Protein AF-A0A060S773-F1 (afdb_monomer_lite)

Secondary structure (DSSP, 8-state):
--EEEE-TTS-EEEEEEETTEEEEEEE--SSHHHHHHHHHHHHHT--S-EEEEEEEEEEE-SS--TT-EEEEEEEEEEEE-TTS-TTT---SS-SEEE---EEPPHHHHHHHHHHHHHH--TT----EEEEEEEEEES-SSTTTT---SS----TTHHHHHHHH-TTEEEEESSHHHHHHHHHH--HHHHHT-TTPPP-SSPPPPPP-SS-PPPP---S---TTB-TTTTPBPSSPP-EEEEEEEEEEEETTT--B--HHHHHHHHHHHHHHHHHHHHHS---GGGSPP-TTSTT--------S----

InterPro domains:
  IPR000845 Nucleoside phosphorylase domain [PF01048] (8-183)
  IPR035994 Nucleoside phosphorylase superfamily [G3DSA:3.40.50.1580] (1-280)
  IPR035994 Nucleoside phosphorylase superfamily [SSF53167] (5-186)

Structure (mmCIF, N/CA/C/O backbone):
data_AF-A0A060S773-F1
#
_entry.id   AF-A0A060S773-F1
#
loop_
_atom_site.group_PDB
_atom_site.id
_atom_site.type_symbol
_atom_site.label_atom_id
_atom_site.label_alt_id
_atom_site.label_comp_id
_atom_site.label_asym_id
_atom_site.label_entity_id
_atom_site.label_seq_id
_atom_site.pdbx_PDB_ins_code
_atom_site.Cartn_x
_atom_site.Cartn_y
_atom_site.Cartn_z
_atom_site.occupancy
_atom_site.B_iso_or_equiv
_atom_site.auth_seq_id
_atom_site.auth_comp_id
_atom_site.auth_asym_id
_atom_site.auth_atom_id
_atom_site.pdbx_PDB_model_num
ATOM 1 N N . MET A 1 1 ? -16.700 17.269 15.345 1.00 64.44 1 MET A N 1
ATOM 2 C CA . MET A 1 1 ? -15.754 17.344 14.206 1.00 64.44 1 MET A CA 1
ATOM 3 C C . MET A 1 1 ? -14.694 16.267 14.405 1.00 64.44 1 MET A C 1
ATOM 5 O O . MET A 1 1 ? -14.378 16.024 15.566 1.00 64.44 1 MET A O 1
ATOM 9 N N . PRO A 1 2 ? -14.189 15.598 13.351 1.00 85.81 2 PRO A N 1
ATOM 10 C CA . PRO A 1 2 ? -13.054 14.685 13.497 1.00 85.81 2 PRO A CA 1
ATOM 11 C C . PRO A 1 2 ? -11.801 15.452 13.949 1.00 85.81 2 PRO A C 1
ATOM 13 O O . PRO A 1 2 ? -11.619 16.615 13.585 1.00 85.81 2 PRO A O 1
ATOM 16 N N . PHE A 1 3 ? -10.944 14.807 14.738 1.00 89.69 3 PHE A N 1
ATOM 17 C CA . PHE A 1 3 ? -9.613 15.316 15.062 1.00 89.69 3 PHE A CA 1
ATOM 18 C C . PHE A 1 3 ? -8.728 15.221 13.815 1.00 89.69 3 PHE A C 1
ATOM 20 O O . PHE A 1 3 ? -8.775 14.221 13.104 1.00 89.69 3 PHE A O 1
ATOM 27 N N . THR A 1 4 ? -7.945 16.257 13.520 1.00 92.44 4 THR A N 1
ATOM 28 C CA . THR A 1 4 ? -7.026 16.269 12.372 1.00 92.44 4 THR A CA 1
ATOM 29 C C . THR A 1 4 ? -5.663 16.772 12.814 1.00 92.44 4 THR A C 1
ATOM 31 O O . THR A 1 4 ? -5.577 17.805 13.474 1.00 92.44 4 THR A O 1
ATOM 34 N N . LEU A 1 5 ? -4.613 16.053 12.426 1.00 90.62 5 LEU A N 1
ATOM 35 C CA . LEU A 1 5 ? -3.222 16.404 12.680 1.00 90.62 5 LEU A CA 1
ATOM 36 C C . LEU A 1 5 ? -2.416 16.251 11.390 1.00 90.62 5 LEU A C 1
ATOM 38 O O . LEU A 1 5 ? -2.387 15.170 10.806 1.00 90.62 5 LEU A O 1
ATOM 42 N N . THR A 1 6 ? -1.730 17.314 10.979 1.00 91.56 6 THR A N 1
ATOM 43 C CA . THR A 1 6 ? -0.765 17.276 9.875 1.00 91.56 6 THR A CA 1
ATOM 44 C C . THR A 1 6 ? 0.640 17.442 10.442 1.00 91.56 6 THR A C 1
ATOM 46 O O . THR A 1 6 ? 0.896 18.390 11.182 1.00 91.56 6 THR A O 1
ATOM 49 N N . SER A 1 7 ? 1.541 16.514 10.122 1.00 87.31 7 SER A N 1
ATOM 50 C CA . SER A 1 7 ? 2.941 16.570 10.541 1.00 87.31 7 SER A CA 1
ATOM 51 C C . SER A 1 7 ? 3.785 17.392 9.567 1.00 87.31 7 SER A C 1
ATOM 53 O O . SER A 1 7 ? 3.470 17.500 8.380 1.00 87.31 7 SER A O 1
ATOM 55 N N . GLU A 1 8 ? 4.919 17.912 10.040 1.00 81.94 8 GLU A N 1
ATOM 56 C CA . GLU A 1 8 ? 5.892 18.626 9.196 1.00 81.94 8 GLU A CA 1
ATOM 57 C C . GLU A 1 8 ? 6.479 17.752 8.076 1.00 81.94 8 GLU A C 1
ATOM 59 O O . GLU A 1 8 ? 6.961 18.264 7.068 1.00 81.94 8 GLU A O 1
ATOM 64 N N . ARG A 1 9 ? 6.406 16.422 8.220 1.00 83.00 9 ARG A N 1
ATOM 65 C CA . ARG A 1 9 ? 6.844 15.454 7.203 1.00 83.00 9 ARG A CA 1
ATOM 66 C C . ARG A 1 9 ? 5.767 15.146 6.157 1.00 83.00 9 ARG A C 1
ATOM 68 O O . ARG A 1 9 ? 5.984 14.294 5.304 1.00 83.00 9 ARG A O 1
ATOM 75 N N . GLY A 1 10 ? 4.621 15.828 6.209 1.00 86.12 10 GLY A N 1
ATOM 76 C CA . GLY A 1 10 ? 3.552 15.713 5.215 1.00 86.12 10 GLY A CA 1
ATOM 77 C C . GLY A 1 10 ? 2.540 14.595 5.478 1.00 86.12 10 GLY A C 1
ATOM 78 O O . GLY A 1 10 ? 1.664 14.372 4.642 1.00 86.12 10 GLY A O 1
ATOM 79 N N . PHE A 1 11 ? 2.603 13.922 6.632 1.00 94.06 11 PHE A N 1
ATOM 80 C CA . PHE A 1 11 ? 1.562 12.973 7.032 1.00 94.06 11 PHE A CA 1
ATOM 81 C C . PHE A 1 11 ? 0.337 13.746 7.502 1.00 94.06 11 PHE A C 1
ATOM 83 O O . PHE A 1 11 ? 0.465 14.699 8.265 1.00 94.06 11 PHE A O 1
ATOM 90 N N . THR A 1 12 ? -0.854 13.339 7.075 1.00 95.06 12 THR A N 1
ATOM 91 C CA . THR A 1 12 ? -2.110 13.896 7.598 1.00 95.06 12 THR A CA 1
ATOM 92 C C . THR A 1 12 ? -2.952 12.775 8.170 1.00 95.06 12 THR A C 1
ATOM 94 O O . THR A 1 12 ? -3.350 11.870 7.439 1.00 95.06 12 THR A O 1
ATOM 97 N N . THR A 1 13 ? -3.223 12.859 9.466 1.00 95.44 13 THR A N 1
ATOM 98 C CA . THR A 1 13 ? -4.034 11.918 10.232 1.00 95.44 13 THR A CA 1
ATOM 99 C C . THR A 1 13 ? -5.379 12.556 10.536 1.00 95.44 13 THR A C 1
ATOM 101 O O . THR A 1 13 ? -5.442 13.597 11.187 1.00 95.44 13 THR A O 1
ATOM 104 N N . ILE A 1 14 ? -6.457 11.923 10.086 1.00 95.75 14 ILE A N 1
ATOM 105 C CA . ILE A 1 14 ? -7.836 12.288 10.410 1.00 95.75 14 ILE A CA 1
ATOM 106 C C . ILE A 1 14 ? -8.410 11.171 11.270 1.00 95.75 14 ILE A C 1
ATOM 108 O O . ILE A 1 14 ? -8.526 10.033 10.822 1.00 95.75 14 ILE A O 1
ATOM 112 N N . THR A 1 15 ? -8.795 11.502 12.493 1.00 95.06 15 THR A N 1
ATOM 113 C CA . THR A 1 15 ? -9.331 10.569 13.478 1.00 95.06 15 THR A CA 1
ATOM 114 C C . THR A 1 15 ? -10.778 10.918 13.782 1.00 95.06 15 THR A C 1
ATOM 116 O O . THR A 1 15 ? -11.118 12.062 14.087 1.00 95.06 15 THR A O 1
ATOM 119 N N . GLY A 1 16 ? -11.658 9.928 13.711 1.00 94.44 16 GLY A N 1
ATOM 120 C CA . GLY A 1 16 ? -13.069 10.124 13.989 1.00 94.44 16 GLY A CA 1
ATOM 121 C C . GLY A 1 16 ? -13.786 8.811 14.234 1.00 94.44 16 GLY A C 1
ATOM 122 O O . GLY A 1 16 ? -13.203 7.835 14.708 1.00 94.44 16 GLY A O 1
ATOM 123 N N . ARG A 1 17 ? -15.080 8.801 13.917 1.00 94.25 17 ARG A N 1
ATOM 124 C CA . ARG A 1 17 ? -15.919 7.613 14.033 1.00 94.25 17 ARG A CA 1
ATOM 125 C C . ARG A 1 17 ? -16.689 7.375 12.754 1.00 94.25 17 ARG A C 1
ATOM 127 O O . ARG A 1 17 ? -17.261 8.305 12.187 1.00 94.25 17 ARG A O 1
ATOM 134 N N . TYR A 1 18 ? -16.764 6.115 12.358 1.00 95.00 18 TYR A N 1
ATOM 135 C CA . TYR A 1 18 ? -17.664 5.655 11.313 1.00 95.00 18 TYR A CA 1
ATOM 136 C C . TYR A 1 18 ? -18.658 4.678 11.936 1.00 95.00 18 TYR A C 1
ATOM 138 O O . TYR A 1 18 ? -18.261 3.695 12.550 1.00 95.00 18 TYR A O 1
ATOM 146 N N . LYS A 1 19 ? -19.960 4.987 11.861 1.00 95.00 19 LYS A N 1
ATOM 147 C CA . LYS A 1 19 ? -21.028 4.210 12.531 1.00 95.00 19 LYS A CA 1
ATOM 148 C C . LYS A 1 19 ? -20.758 3.949 14.027 1.00 95.00 19 LYS A C 1
ATOM 150 O O . LYS A 1 19 ? -21.035 2.873 14.540 1.00 95.00 19 LYS A O 1
ATOM 155 N N . GLY A 1 20 ? -20.202 4.946 14.718 1.00 92.00 20 GLY A N 1
ATOM 156 C CA . GLY A 1 20 ? -19.858 4.871 16.144 1.00 92.00 20 GLY A CA 1
ATOM 157 C C . GLY A 1 20 ? -18.509 4.212 16.453 1.00 92.00 20 GLY A C 1
ATOM 158 O O . GLY A 1 20 ? -17.982 4.434 17.541 1.00 92.00 20 GLY A O 1
ATOM 159 N N . VAL A 1 21 ? -17.906 3.496 15.501 1.00 93.31 21 VAL A N 1
ATOM 160 C CA . VAL A 1 21 ? -16.624 2.803 15.684 1.00 93.31 21 VAL A CA 1
ATOM 161 C C . VAL A 1 21 ? -15.449 3.766 15.449 1.00 93.31 21 VAL A C 1
ATOM 163 O O . VAL A 1 21 ? -15.450 4.459 14.424 1.00 93.31 21 VAL A O 1
ATOM 166 N N . PRO A 1 22 ? -14.461 3.832 16.364 1.00 93.81 22 PRO A N 1
ATOM 167 C CA . PRO A 1 22 ? -13.195 4.549 16.184 1.00 93.81 22 PRO A CA 1
ATOM 168 C C . PRO A 1 22 ? -12.457 4.155 14.900 1.00 93.81 22 PRO A C 1
ATOM 170 O O . PRO A 1 22 ? -12.167 2.982 14.684 1.00 93.81 22 PRO A O 1
ATOM 173 N N . VAL A 1 23 ? -12.128 5.130 14.049 1.00 95.62 23 VAL A N 1
ATOM 174 C CA . VAL A 1 23 ? -11.307 4.913 12.843 1.00 95.62 23 VAL A CA 1
ATOM 175 C C . VAL A 1 23 ? -10.375 6.106 12.630 1.00 95.62 23 VAL A C 1
ATOM 177 O O . VAL A 1 23 ? -10.755 7.249 12.899 1.00 95.62 23 VAL A O 1
ATOM 180 N N . SER A 1 24 ? -9.171 5.845 12.120 1.00 97.06 24 SER A N 1
ATOM 181 C CA . SER A 1 24 ? -8.247 6.872 11.630 1.00 97.06 24 SER A CA 1
ATOM 182 C C . SER A 1 24 ? -7.893 6.633 10.166 1.00 97.06 24 SER A C 1
ATOM 184 O O . SER A 1 24 ? -7.720 5.496 9.733 1.00 97.06 24 SER A O 1
ATOM 186 N N . ILE A 1 25 ? -7.772 7.720 9.410 1.00 97.81 25 ILE A N 1
ATOM 187 C CA . ILE A 1 25 ? -7.297 7.747 8.027 1.00 97.81 25 ILE A CA 1
ATOM 188 C C . ILE A 1 25 ? -5.979 8.508 8.028 1.00 97.81 25 ILE A C 1
ATOM 190 O O . ILE A 1 25 ? -5.921 9.627 8.536 1.00 97.81 25 ILE A O 1
ATOM 194 N N . ILE A 1 26 ? -4.929 7.907 7.472 1.00 97.56 26 ILE A N 1
ATOM 195 C CA . ILE A 1 26 ? -3.586 8.486 7.474 1.00 97.56 26 ILE A CA 1
ATOM 196 C C . ILE A 1 26 ? -3.080 8.555 6.038 1.00 97.56 26 ILE A C 1
ATOM 198 O O . ILE A 1 26 ? -2.916 7.530 5.377 1.00 97.56 26 ILE A O 1
ATOM 202 N N . SER A 1 27 ? -2.832 9.772 5.558 1.00 97.62 27 SER A N 1
ATOM 203 C CA . SER A 1 27 ? -2.085 9.990 4.322 1.00 97.62 27 SER A CA 1
ATOM 204 C C . SER A 1 27 ? -0.602 9.784 4.604 1.00 97.62 27 SER A C 1
ATOM 206 O O . SER A 1 27 ? -0.036 10.495 5.434 1.00 97.62 27 SER A O 1
ATOM 208 N N . ILE A 1 28 ? 0.004 8.804 3.930 1.00 96.31 28 ILE A N 1
ATOM 209 C CA . ILE A 1 28 ? 1.402 8.408 4.159 1.00 96.31 28 ILE A CA 1
ATOM 210 C C . ILE A 1 28 ? 2.359 8.919 3.077 1.00 96.31 28 ILE A C 1
ATOM 212 O O . ILE A 1 28 ? 3.563 8.870 3.259 1.00 96.31 28 ILE A O 1
ATOM 216 N N . GLY A 1 29 ? 1.860 9.403 1.939 1.00 96.00 29 GLY A N 1
ATOM 217 C CA . GLY A 1 29 ? 2.707 9.685 0.778 1.00 96.00 29 GLY A CA 1
ATOM 218 C C . GLY A 1 29 ? 3.149 8.406 0.054 1.00 96.00 29 GLY A C 1
ATOM 219 O O . GLY A 1 29 ? 2.390 7.440 -0.015 1.00 96.00 29 GLY A O 1
ATOM 220 N N . MET A 1 30 ? 4.353 8.422 -0.530 1.00 97.38 30 MET A N 1
ATOM 221 C CA . MET A 1 30 ? 4.845 7.355 -1.415 1.00 97.38 30 MET A CA 1
ATOM 222 C C . MET A 1 30 ? 6.130 6.691 -0.901 1.00 97.38 30 MET A C 1
ATOM 224 O O . MET A 1 30 ? 7.000 7.357 -0.339 1.00 97.38 30 MET A O 1
ATOM 228 N N . GLY A 1 31 ? 6.281 5.401 -1.180 1.00 97.38 31 GLY A N 1
ATOM 229 C CA . GLY A 1 31 ? 7.467 4.581 -0.976 1.00 97.38 31 GLY A CA 1
ATOM 230 C C . GLY A 1 31 ? 7.536 3.854 0.366 1.00 97.38 31 GLY A C 1
ATOM 231 O O . GLY A 1 31 ? 6.905 4.223 1.360 1.00 97.38 31 GLY A O 1
ATOM 232 N N . TYR A 1 32 ? 8.395 2.833 0.404 1.00 97.56 32 TYR A N 1
ATOM 233 C CA . TYR A 1 32 ? 8.665 2.032 1.602 1.00 97.56 32 TYR A CA 1
ATOM 234 C C . TYR A 1 32 ? 9.029 2.843 2.849 1.00 97.56 32 TYR A C 1
ATOM 236 O O . TYR A 1 32 ? 8.482 2.524 3.901 1.00 97.56 32 TYR A O 1
ATOM 244 N N . PRO A 1 33 ? 9.880 3.891 2.788 1.00 97.44 33 PRO A N 1
ATOM 245 C CA . PRO A 1 33 ? 10.250 4.633 3.995 1.00 97.44 33 PRO A CA 1
ATOM 246 C C . PRO A 1 33 ? 9.056 5.322 4.664 1.00 97.44 33 PRO A C 1
ATOM 248 O O . PRO A 1 33 ? 8.948 5.343 5.884 1.00 97.44 33 PRO A O 1
ATOM 251 N N . ASN A 1 34 ? 8.124 5.842 3.867 1.00 97.62 34 ASN A N 1
ATOM 252 C CA . ASN A 1 34 ? 6.916 6.473 4.381 1.00 97.62 34 ASN A CA 1
ATOM 253 C C . ASN A 1 34 ? 5.933 5.453 4.970 1.00 97.62 34 ASN A C 1
ATOM 255 O O . ASN A 1 34 ? 5.331 5.698 6.016 1.00 97.62 34 ASN A O 1
ATOM 259 N N . ALA A 1 35 ? 5.810 4.283 4.335 1.00 97.75 35 ALA A N 1
ATOM 260 C CA . ALA A 1 35 ? 5.070 3.162 4.904 1.00 97.75 35 ALA A CA 1
ATOM 261 C C . ALA A 1 35 ? 5.697 2.663 6.223 1.00 97.75 35 ALA A C 1
ATOM 263 O O . ALA A 1 35 ? 4.965 2.251 7.118 1.00 97.75 35 ALA A O 1
ATOM 264 N N . ASP A 1 36 ? 7.027 2.721 6.358 1.00 97.81 36 ASP A N 1
ATOM 265 C CA . ASP A 1 36 ? 7.752 2.349 7.578 1.00 97.81 36 ASP A CA 1
ATOM 266 C C . ASP A 1 36 ? 7.421 3.286 8.746 1.00 97.81 36 ASP A C 1
ATOM 268 O O . ASP A 1 36 ? 6.987 2.800 9.791 1.00 97.81 36 ASP A O 1
ATOM 272 N N . PHE A 1 37 ? 7.531 4.609 8.539 1.00 95.62 37 PHE A N 1
ATOM 273 C CA . PHE A 1 37 ? 7.118 5.614 9.529 1.00 95.62 37 PHE A CA 1
ATOM 274 C C . PHE A 1 37 ? 5.683 5.371 9.989 1.00 95.62 37 PHE A C 1
ATOM 276 O O . PHE A 1 37 ? 5.431 5.245 11.183 1.00 95.62 37 PHE A O 1
ATOM 283 N N . PHE A 1 38 ? 4.759 5.216 9.037 1.00 96.12 38 PHE A N 1
ATOM 284 C CA . PHE A 1 38 ? 3.358 4.957 9.343 1.00 96.12 38 PHE A CA 1
ATOM 285 C C . PHE A 1 38 ? 3.166 3.718 10.223 1.00 96.12 38 PHE A C 1
ATOM 287 O O . PHE A 1 38 ? 2.548 3.819 11.280 1.00 96.12 38 PHE A O 1
ATOM 294 N N . VAL A 1 39 ? 3.667 2.549 9.809 1.00 96.75 39 VAL A N 1
ATOM 295 C CA . VAL A 1 39 ? 3.390 1.308 10.548 1.00 96.75 39 VAL A CA 1
ATOM 296 C C . VAL A 1 39 ? 4.027 1.344 11.932 1.00 96.75 39 VAL A C 1
ATOM 298 O O . VAL A 1 39 ? 3.383 0.931 12.892 1.00 96.75 39 VAL A O 1
ATOM 301 N N . ARG A 1 40 ? 5.264 1.840 12.051 1.00 94.56 40 ARG A N 1
ATOM 302 C CA . ARG A 1 40 ? 5.975 1.883 13.333 1.00 94.56 40 ARG A CA 1
ATOM 303 C C . ARG A 1 40 ? 5.349 2.885 14.286 1.00 94.56 40 ARG A C 1
ATOM 305 O O . ARG A 1 40 ? 4.935 2.494 15.367 1.00 94.56 40 ARG A O 1
ATOM 312 N N . GLU A 1 41 ? 5.226 4.146 13.882 1.00 92.94 41 GLU A N 1
ATOM 313 C CA . GLU A 1 41 ? 4.746 5.200 14.781 1.00 92.94 41 GLU A CA 1
ATOM 314 C C . GLU A 1 41 ? 3.301 4.946 15.221 1.00 92.94 41 GLU A C 1
ATOM 316 O O . GLU A 1 41 ? 2.987 5.068 16.401 1.00 92.94 41 GLU A O 1
ATOM 321 N N . VAL A 1 42 ? 2.426 4.496 14.312 1.00 93.69 42 VAL A N 1
ATOM 322 C CA . VAL A 1 42 ? 1.039 4.173 14.680 1.00 93.69 42 VAL A CA 1
ATOM 323 C C . VAL A 1 42 ? 0.975 2.953 15.593 1.00 93.69 42 VAL A C 1
ATOM 325 O O . VAL A 1 42 ? 0.170 2.946 16.522 1.00 93.69 42 VAL A O 1
ATOM 328 N N . ARG A 1 43 ? 1.812 1.930 15.377 1.00 92.94 43 ARG A N 1
ATOM 329 C CA . ARG A 1 43 ? 1.841 0.759 16.261 1.00 92.94 43 ARG A CA 1
ATOM 330 C C . ARG A 1 43 ? 2.239 1.144 17.685 1.00 92.94 43 ARG A C 1
ATOM 332 O O . ARG A 1 43 ? 1.601 0.653 18.615 1.00 92.94 43 ARG A O 1
ATOM 339 N N . GLU A 1 44 ? 3.225 2.023 17.846 1.00 89.69 44 GLU A N 1
ATOM 340 C CA . GLU A 1 44 ? 3.671 2.514 19.159 1.00 89.69 44 GLU A CA 1
ATOM 341 C C . GLU A 1 44 ? 2.609 3.383 19.861 1.00 89.69 44 GLU A C 1
ATOM 343 O O . GLU A 1 44 ? 2.594 3.483 21.084 1.00 89.69 44 GLU A O 1
ATOM 348 N N . CYS A 1 45 ? 1.664 3.974 19.126 1.00 88.12 45 CYS A N 1
ATOM 349 C CA . CYS A 1 45 ? 0.552 4.737 19.708 1.00 88.12 45 CYS A CA 1
ATOM 350 C C . CYS A 1 45 ? -0.652 3.882 20.144 1.00 88.12 45 CYS A C 1
ATOM 352 O O . CYS A 1 45 ? -1.646 4.439 20.609 1.00 88.12 45 CYS A O 1
ATOM 354 N N . LEU A 1 46 ? -0.617 2.559 19.960 1.00 88.81 46 LEU A N 1
ATOM 355 C CA . LEU A 1 46 ? -1.778 1.689 20.150 1.00 88.81 46 LEU A CA 1
ATOM 356 C C . LEU A 1 46 ? -1.504 0.573 21.158 1.00 88.81 46 LEU A C 1
ATOM 358 O O . LEU A 1 46 ? -0.469 -0.085 21.104 1.00 88.81 46 LEU A O 1
ATOM 362 N N . ASN A 1 47 ? -2.510 0.245 21.966 1.00 87.62 47 ASN A N 1
ATOM 363 C CA . ASN A 1 47 ? -2.578 -1.017 22.713 1.00 87.62 47 ASN A CA 1
ATOM 364 C C . ASN A 1 47 ? -3.475 -2.002 21.956 1.00 87.62 47 ASN A C 1
ATOM 366 O O . ASN A 1 47 ? -4.341 -1.585 21.185 1.00 87.62 47 ASN A O 1
ATOM 370 N N . GLY A 1 48 ? -3.284 -3.303 22.171 1.00 89.56 48 GLY A N 1
ATOM 371 C CA . GLY A 1 48 ? -4.118 -4.323 21.534 1.00 89.56 48 GLY A CA 1
ATOM 372 C C . GLY A 1 48 ? -3.885 -4.473 20.024 1.00 89.56 48 GLY A C 1
ATOM 373 O O . GLY A 1 48 ? -2.828 -4.118 19.495 1.00 89.56 48 GLY A O 1
ATOM 374 N N . ASP A 1 49 ? -4.841 -5.078 19.320 1.00 92.50 49 ASP A N 1
ATOM 375 C CA . ASP A 1 49 ? -4.717 -5.387 17.892 1.00 92.50 49 ASP A CA 1
ATOM 376 C C . ASP A 1 49 ? -4.774 -4.110 17.035 1.00 92.50 49 ASP A C 1
ATOM 378 O O . ASP A 1 49 ? -5.550 -3.193 17.286 1.00 92.50 49 ASP A O 1
ATOM 382 N N . MET A 1 50 ? -3.968 -4.074 15.971 1.00 95.31 50 MET A N 1
ATOM 383 C CA . MET A 1 50 ? -3.996 -3.010 14.964 1.00 95.31 50 MET A CA 1
ATOM 384 C C . MET A 1 50 ? -4.494 -3.594 13.646 1.00 95.31 50 MET A C 1
ATOM 386 O O . MET A 1 50 ? -3.957 -4.593 13.166 1.00 95.31 50 MET A O 1
ATOM 390 N N . VAL A 1 51 ? -5.509 -2.975 13.046 1.00 97.25 51 VAL A N 1
ATOM 391 C CA . VAL A 1 51 ? -6.042 -3.377 11.738 1.00 97.25 51 VAL A CA 1
ATOM 392 C C . VAL A 1 51 ? -5.796 -2.263 10.735 1.00 97.25 51 VAL A C 1
ATOM 394 O O . VAL A 1 51 ? -6.190 -1.121 10.951 1.00 97.25 51 VAL A O 1
ATOM 397 N N . VAL A 1 52 ? -5.146 -2.605 9.628 1.00 97.81 52 VAL A N 1
ATOM 398 C CA . VAL A 1 52 ? -4.757 -1.671 8.575 1.00 97.81 52 VAL A CA 1
ATOM 399 C C . VAL A 1 52 ? -5.306 -2.146 7.242 1.00 97.81 52 VAL A C 1
ATOM 401 O O . VAL A 1 52 ? -5.097 -3.287 6.829 1.00 97.81 52 VAL A O 1
ATOM 404 N N . VAL A 1 53 ? -5.945 -1.234 6.519 1.00 98.69 53 VAL A N 1
ATOM 405 C CA . VAL A 1 53 ? -6.232 -1.414 5.099 1.00 98.69 53 VAL A CA 1
ATOM 406 C C . VAL A 1 53 ? -5.573 -0.280 4.339 1.00 98.69 53 VAL A C 1
ATOM 408 O O . VAL A 1 53 ? -5.929 0.883 4.514 1.00 98.69 53 VAL A O 1
ATOM 411 N N . ARG A 1 54 ? -4.617 -0.617 3.473 1.00 98.75 54 ARG A N 1
ATOM 412 C CA . ARG A 1 54 ? -4.096 0.341 2.501 1.00 98.75 54 ARG A CA 1
ATOM 413 C C . ARG A 1 54 ? -5.121 0.508 1.386 1.00 98.75 54 ARG A C 1
ATOM 415 O O . ARG A 1 54 ? -5.392 -0.443 0.660 1.00 98.75 54 ARG A O 1
ATOM 422 N N . LEU A 1 55 ? -5.633 1.718 1.215 1.00 98.69 55 LEU A N 1
ATOM 423 C CA . LEU A 1 55 ? -6.343 2.121 0.007 1.00 98.69 55 LEU A CA 1
ATOM 424 C C . LEU A 1 55 ? -5.413 3.004 -0.821 1.00 98.69 55 LEU A C 1
ATOM 426 O O . LEU A 1 55 ? -4.942 4.024 -0.325 1.00 98.69 55 LEU A O 1
ATOM 430 N N . GLY A 1 56 ? -5.123 2.613 -2.056 1.00 98.06 56 GLY A N 1
ATOM 431 C CA . GLY A 1 56 ? -4.217 3.378 -2.911 1.00 98.06 56 GLY A CA 1
ATOM 432 C C . GLY A 1 56 ? -4.438 3.128 -4.392 1.00 98.06 56 GLY A C 1
ATOM 433 O O . GLY A 1 56 ? -5.289 2.332 -4.783 1.00 98.06 56 GLY A O 1
ATOM 434 N N . SER A 1 57 ? -3.658 3.808 -5.223 1.00 97.69 57 SER A N 1
ATOM 435 C CA . SER A 1 57 ? -3.611 3.580 -6.666 1.00 97.69 57 SER A CA 1
ATOM 436 C C . SER A 1 57 ? -2.542 2.553 -7.039 1.00 97.69 57 SER A C 1
ATOM 438 O O . SER A 1 57 ? -1.557 2.375 -6.321 1.00 97.69 57 SER A O 1
ATOM 440 N N . CYS A 1 58 ? -2.690 1.934 -8.204 1.00 97.88 58 CYS A N 1
ATOM 441 C CA . CYS A 1 58 ? -1.702 1.036 -8.793 1.00 97.88 58 CYS A CA 1
ATOM 442 C C . CYS A 1 58 ? -1.700 1.126 -10.324 1.00 97.88 58 CYS A C 1
ATOM 444 O O . CYS A 1 58 ? -2.606 1.702 -10.939 1.00 97.88 58 CYS A O 1
ATOM 446 N N . GLY A 1 59 ? -0.680 0.528 -10.937 1.00 97.06 59 GLY A N 1
ATOM 447 C CA . GLY A 1 59 ? -0.722 0.152 -12.345 1.00 97.06 59 GLY A CA 1
ATOM 448 C C . GLY A 1 59 ? -1.167 -1.300 -12.519 1.00 97.06 59 GLY A C 1
ATOM 449 O O . GLY A 1 59 ? -0.744 -2.175 -11.762 1.00 97.06 59 GLY A O 1
ATOM 450 N N . GLY A 1 60 ? -2.007 -1.552 -13.521 1.00 96.25 60 GLY A N 1
ATOM 451 C CA . GLY A 1 60 ? -2.488 -2.880 -13.897 1.00 96.25 60 GLY A CA 1
ATOM 452 C C . GLY A 1 60 ? -1.531 -3.588 -14.859 1.00 96.25 60 GLY A C 1
ATOM 453 O O . GLY A 1 60 ? -1.061 -2.992 -15.829 1.00 96.25 60 GLY A O 1
ATOM 454 N N . LEU A 1 61 ? -1.251 -4.862 -14.578 1.00 94.69 61 LEU A N 1
ATOM 455 C CA . LEU A 1 61 ? -0.439 -5.781 -15.393 1.00 94.69 61 LEU A CA 1
ATOM 456 C C . LEU A 1 61 ? -1.270 -6.855 -16.099 1.00 94.69 61 LEU A C 1
ATOM 458 O O . LEU A 1 61 ? -0.758 -7.570 -16.953 1.00 94.69 61 LEU A O 1
ATOM 462 N N . ILE A 1 62 ? -2.540 -6.974 -15.734 1.00 92.56 62 ILE A N 1
ATOM 463 C CA . ILE A 1 62 ? -3.502 -7.885 -16.348 1.00 92.56 62 ILE A CA 1
ATOM 464 C C . ILE A 1 62 ? -4.493 -7.093 -17.192 1.00 92.56 62 ILE A C 1
ATOM 466 O O . ILE A 1 62 ? -4.645 -5.884 -17.012 1.00 92.56 62 ILE A O 1
ATOM 470 N N . ASP A 1 63 ? -5.172 -7.791 -18.097 1.00 92.19 63 ASP A N 1
ATOM 471 C CA . ASP A 1 63 ? -6.151 -7.199 -19.003 1.00 92.19 63 ASP A CA 1
ATOM 472 C C . ASP A 1 63 ? -7.460 -6.859 -18.273 1.00 92.19 63 ASP A C 1
ATOM 474 O O . ASP A 1 63 ? -8.439 -7.606 -18.294 1.00 92.19 63 ASP A O 1
ATOM 478 N N . VAL A 1 64 ? -7.434 -5.747 -17.538 1.00 91.25 64 VAL A N 1
ATOM 479 C CA . VAL A 1 64 ? -8.579 -5.171 -16.828 1.00 91.25 64 VAL A CA 1
ATOM 480 C C . VAL A 1 64 ? -8.660 -3.672 -17.114 1.00 91.25 64 VAL A C 1
ATOM 482 O O . VAL A 1 64 ? -7.623 -3.017 -17.248 1.00 91.25 64 VAL A O 1
ATOM 485 N N . PRO A 1 65 ? -9.872 -3.096 -17.191 1.00 94.38 65 PRO A N 1
ATOM 486 C CA . PRO A 1 65 ? -10.019 -1.672 -17.453 1.00 94.38 65 PRO A CA 1
ATOM 487 C C . PRO A 1 65 ? -9.466 -0.838 -16.294 1.00 94.38 65 PRO A C 1
ATOM 489 O O . PRO A 1 65 ? -9.508 -1.254 -15.127 1.00 94.38 65 PRO A O 1
ATOM 492 N N . VAL A 1 66 ? -9.005 0.375 -16.603 1.00 96.06 66 VAL A N 1
ATOM 493 C CA . VAL A 1 66 ? -8.748 1.385 -15.571 1.00 96.06 66 VAL A CA 1
ATOM 494 C C . VAL A 1 66 ? -10.011 1.623 -14.739 1.00 96.06 66 VAL A C 1
ATOM 496 O O . VAL A 1 66 ? -11.138 1.449 -15.198 1.00 96.06 66 VAL A O 1
ATOM 499 N N . GLY A 1 67 ? -9.815 1.929 -13.463 1.00 96.44 67 GLY A N 1
ATOM 500 C CA . GLY A 1 67 ? -10.875 2.006 -12.467 1.00 96.44 67 GLY A CA 1
ATOM 501 C C . GLY A 1 67 ? -11.335 0.662 -11.893 1.00 96.44 67 GLY A C 1
ATOM 502 O O . GLY A 1 67 ? -12.214 0.638 -11.029 1.00 96.44 67 GLY A O 1
ATOM 503 N N . SER A 1 68 ? -10.745 -0.459 -12.320 1.00 97.88 68 SER A N 1
ATOM 504 C CA . SER A 1 68 ? -10.857 -1.731 -11.592 1.00 97.88 68 SER A CA 1
ATOM 505 C C . SER A 1 68 ? -10.233 -1.619 -10.201 1.00 97.88 68 SER A C 1
ATOM 507 O O . SER A 1 68 ? -9.270 -0.875 -10.002 1.00 97.88 68 SER A O 1
ATOM 509 N N . VAL A 1 69 ? -10.749 -2.391 -9.244 1.00 98.50 69 VAL A N 1
ATOM 510 C CA . VAL A 1 69 ? -10.196 -2.472 -7.885 1.00 98.50 69 VAL A CA 1
ATOM 511 C C . VAL A 1 69 ? -9.593 -3.851 -7.676 1.00 98.50 69 VAL A C 1
ATOM 513 O O . VAL A 1 69 ? -10.282 -4.859 -7.819 1.00 98.50 69 VAL A O 1
ATOM 516 N N . VAL A 1 70 ? -8.314 -3.904 -7.322 1.00 98.62 70 VAL A N 1
ATOM 517 C CA . VAL A 1 70 ? -7.583 -5.142 -7.054 1.00 98.62 70 VAL A CA 1
ATOM 518 C C . VAL A 1 70 ? -7.333 -5.279 -5.556 1.00 98.62 70 VAL A C 1
ATOM 520 O O . VAL A 1 70 ? -6.828 -4.360 -4.914 1.00 98.62 70 VAL A O 1
ATOM 523 N N . VAL A 1 71 ? -7.680 -6.432 -4.997 1.00 98.69 71 VAL A N 1
ATOM 524 C CA . VAL A 1 71 ? -7.435 -6.808 -3.603 1.00 98.69 71 VAL A CA 1
ATOM 525 C C . VAL A 1 71 ? -6.440 -7.973 -3.610 1.00 98.69 71 VAL A C 1
ATOM 527 O O . VAL A 1 71 ? -6.841 -9.126 -3.778 1.00 98.69 71 VAL A O 1
ATOM 530 N N . PRO A 1 72 ? -5.126 -7.707 -3.522 1.00 98.50 72 PRO A N 1
ATOM 531 C CA . PRO A 1 72 ? -4.128 -8.762 -3.638 1.00 98.50 72 PRO A CA 1
ATOM 532 C C . PRO A 1 72 ? -4.115 -9.664 -2.396 1.00 98.50 72 PRO A C 1
ATOM 534 O O . PRO A 1 72 ? -4.160 -9.185 -1.261 1.00 98.50 72 PRO A O 1
ATOM 537 N N . LYS A 1 73 ? -3.954 -10.980 -2.597 1.00 98.56 73 LYS A N 1
ATOM 538 C CA . LYS A 1 73 ? -3.753 -11.946 -1.493 1.00 98.56 73 LYS A CA 1
ATOM 539 C C . LYS A 1 73 ? -2.350 -11.863 -0.892 1.00 98.56 73 LYS A C 1
ATOM 541 O O . LYS A 1 73 ? -2.112 -12.363 0.205 1.00 98.56 73 LYS A O 1
ATOM 546 N N . ALA A 1 74 ? -1.402 -11.314 -1.647 1.00 98.75 74 ALA A N 1
ATOM 547 C CA . ALA A 1 74 ? -0.001 -11.233 -1.274 1.00 98.75 74 ALA A CA 1
ATOM 548 C C . ALA A 1 74 ? 0.711 -10.115 -2.040 1.00 98.75 74 ALA A C 1
ATOM 550 O O . ALA A 1 74 ? 0.243 -9.675 -3.090 1.00 98.75 74 ALA A O 1
ATOM 551 N N . SER A 1 75 ? 1.881 -9.712 -1.553 1.00 98.81 75 SER A N 1
ATOM 552 C CA . SER A 1 75 ? 2.768 -8.782 -2.251 1.00 98.81 75 SER A CA 1
ATOM 553 C C . SER A 1 75 ? 4.211 -9.289 -2.270 1.00 98.81 75 SER A C 1
ATOM 555 O O . SER A 1 75 ? 4.649 -9.923 -1.310 1.00 98.81 75 SER A O 1
ATOM 557 N N . ILE A 1 76 ? 4.961 -8.989 -3.331 1.00 98.81 76 ILE A N 1
ATOM 558 C CA . ILE A 1 76 ? 6.432 -9.081 -3.388 1.00 98.81 76 ILE A CA 1
ATOM 559 C C . ILE A 1 76 ? 7.047 -7.679 -3.437 1.00 98.81 76 ILE A C 1
ATOM 561 O O . ILE A 1 76 ? 6.419 -6.748 -3.932 1.00 98.81 76 ILE A O 1
ATOM 565 N N . ALA A 1 77 ? 8.285 -7.533 -2.970 1.00 98.75 77 ALA A N 1
ATOM 566 C CA . ALA A 1 77 ? 9.103 -6.358 -3.240 1.00 98.75 77 ALA A CA 1
ATOM 567 C C . ALA A 1 77 ? 9.918 -6.555 -4.516 1.00 98.75 77 ALA A C 1
ATOM 569 O O . ALA A 1 77 ? 10.499 -7.623 -4.732 1.00 98.75 77 ALA A O 1
ATOM 570 N N . VAL A 1 78 ? 10.012 -5.490 -5.303 1.00 98.69 78 VAL A N 1
ATOM 571 C CA . VAL A 1 78 ? 10.921 -5.321 -6.434 1.00 98.69 78 VAL A CA 1
ATOM 572 C C . VAL A 1 78 ? 11.837 -4.148 -6.108 1.00 98.69 78 VAL A C 1
ATOM 574 O O . VAL A 1 78 ? 11.366 -3.031 -5.893 1.00 98.69 78 VAL A O 1
ATOM 577 N N . THR A 1 79 ? 13.140 -4.400 -6.030 1.00 98.50 79 THR A N 1
ATOM 578 C CA . THR A 1 79 ? 14.124 -3.374 -5.662 1.00 98.50 79 THR A CA 1
ATOM 579 C C . THR A 1 79 ? 15.244 -3.282 -6.676 1.00 98.50 79 THR A C 1
ATOM 581 O O . THR A 1 79 ? 15.664 -4.289 -7.256 1.00 98.50 79 THR A O 1
ATOM 584 N N . ARG A 1 80 ? 15.737 -2.064 -6.898 1.00 98.31 80 ARG A N 1
ATOM 585 C CA . ARG A 1 80 ? 16.934 -1.823 -7.700 1.00 98.31 80 ARG A CA 1
ATOM 586 C C . ARG A 1 80 ? 18.145 -2.411 -6.978 1.00 98.31 80 ARG A C 1
ATOM 588 O O . ARG A 1 80 ? 18.357 -2.163 -5.792 1.00 98.31 80 ARG A O 1
ATOM 595 N N . ASN A 1 81 ? 18.944 -3.195 -7.690 1.00 98.06 81 ASN A N 1
ATOM 596 C CA . ASN A 1 81 ? 20.167 -3.765 -7.147 1.00 98.06 81 ASN A CA 1
ATOM 597 C C . ASN A 1 81 ? 21.308 -2.751 -7.259 1.00 98.06 81 ASN A C 1
ATOM 599 O O . ASN A 1 81 ? 21.899 -2.627 -8.324 1.00 98.06 81 ASN A O 1
ATOM 603 N N . TYR A 1 82 ? 21.625 -2.020 -6.191 1.00 96.19 82 TYR A N 1
ATOM 604 C CA . TYR A 1 82 ? 22.696 -1.014 -6.229 1.00 96.19 82 TYR A CA 1
ATOM 605 C C . TYR A 1 82 ? 24.100 -1.591 -6.472 1.00 96.19 82 TYR A C 1
ATOM 607 O O . TYR A 1 82 ? 24.986 -0.826 -6.842 1.00 96.19 82 TYR A O 1
ATOM 615 N N . ASP A 1 83 ? 24.281 -2.907 -6.331 1.00 97.06 83 ASP A N 1
ATOM 616 C CA . ASP A 1 83 ? 25.539 -3.595 -6.644 1.00 97.06 83 ASP A CA 1
ATOM 617 C C . ASP A 1 83 ? 25.709 -3.853 -8.157 1.00 97.06 83 ASP A C 1
ATOM 619 O O . ASP A 1 83 ? 26.796 -4.204 -8.611 1.00 97.06 83 ASP A O 1
ATOM 623 N N . PHE A 1 84 ? 24.649 -3.673 -8.956 1.00 97.88 84 PHE A N 1
ATOM 624 C CA . PHE A 1 84 ? 24.697 -3.791 -10.413 1.00 97.88 84 PHE A CA 1
ATOM 625 C C . PHE A 1 84 ? 25.358 -2.561 -11.053 1.00 97.88 84 PHE A C 1
ATOM 627 O O . PHE A 1 84 ? 25.002 -1.417 -10.759 1.00 97.88 84 PHE A O 1
ATOM 634 N N . ASP A 1 85 ? 26.264 -2.779 -12.004 1.00 96.88 85 ASP A N 1
ATOM 635 C CA . ASP A 1 85 ? 26.872 -1.714 -12.802 1.00 96.88 85 ASP A CA 1
ATOM 636 C C . ASP A 1 85 ? 25.909 -1.246 -13.904 1.00 96.88 85 ASP A C 1
ATOM 638 O O . ASP A 1 85 ? 25.917 -1.737 -15.033 1.00 96.88 85 ASP A O 1
ATOM 642 N N . PHE A 1 86 ? 25.081 -0.248 -13.589 1.00 96.94 86 PHE A N 1
ATOM 643 C CA . PHE A 1 86 ? 24.152 0.354 -14.552 1.00 96.94 86 PHE A CA 1
ATOM 644 C C . PHE A 1 86 ? 24.849 1.152 -15.665 1.00 96.94 86 PHE A C 1
ATOM 646 O O . PHE A 1 86 ? 24.215 1.440 -16.679 1.00 96.94 86 PHE A O 1
ATOM 653 N N . VAL A 1 87 ? 26.135 1.497 -15.521 1.00 95.12 87 VAL A N 1
ATOM 654 C CA . VAL A 1 87 ? 26.883 2.230 -16.553 1.00 95.12 87 VAL A CA 1
ATOM 655 C C . VAL A 1 87 ? 27.330 1.277 -17.654 1.00 95.12 87 VAL A C 1
ATOM 657 O O . VAL A 1 87 ? 27.111 1.559 -18.831 1.00 95.12 87 VAL A O 1
ATOM 660 N N . THR A 1 88 ? 27.940 0.146 -17.292 1.00 95.12 88 THR A N 1
ATOM 661 C CA . THR A 1 88 ? 28.471 -0.809 -18.280 1.00 95.12 88 THR A CA 1
ATOM 662 C C . THR A 1 88 ? 27.529 -1.972 -18.580 1.00 95.12 88 THR A C 1
ATOM 664 O O . THR A 1 88 ? 27.692 -2.636 -19.605 1.00 95.12 88 THR A O 1
ATOM 667 N N . GLY A 1 89 ? 26.561 -2.240 -17.700 1.00 93.88 89 GLY A N 1
ATOM 668 C CA . GLY A 1 89 ? 25.689 -3.415 -17.751 1.00 93.88 89 GLY A CA 1
ATOM 669 C C . GLY A 1 89 ? 26.395 -4.731 -17.408 1.00 93.88 89 GLY A C 1
ATOM 670 O O . GLY A 1 89 ? 25.801 -5.795 -17.574 1.00 93.88 89 GLY A O 1
ATOM 671 N N . LYS A 1 90 ? 27.665 -4.695 -16.978 1.00 93.69 90 LYS A N 1
ATOM 672 C CA . LYS A 1 90 ? 28.458 -5.892 -16.670 1.00 93.69 90 LYS A CA 1
ATOM 673 C C . LYS A 1 90 ? 28.373 -6.205 -15.183 1.00 93.69 90 LYS A C 1
ATOM 675 O O . LYS A 1 90 ? 29.020 -5.558 -14.365 1.00 93.69 90 LYS A O 1
ATOM 680 N N . SER A 1 91 ? 27.585 -7.208 -14.823 1.00 94.62 91 SER A N 1
ATOM 681 C CA . SER A 1 91 ? 27.477 -7.698 -13.447 1.00 94.62 91 SER A CA 1
ATOM 682 C C . SER A 1 91 ? 27.070 -9.166 -13.427 1.00 94.62 91 SER A C 1
ATOM 684 O O . SER A 1 91 ? 26.370 -9.625 -14.329 1.00 94.62 91 SER A O 1
ATOM 686 N N . ASP A 1 92 ? 27.491 -9.883 -12.385 1.00 94.31 92 ASP A N 1
ATOM 687 C CA . ASP A 1 92 ? 27.115 -11.287 -12.161 1.00 94.31 92 ASP A CA 1
ATOM 688 C C . ASP A 1 92 ? 25.687 -11.423 -11.605 1.00 94.31 92 ASP A C 1
ATOM 690 O O . ASP A 1 92 ? 25.050 -12.471 -11.716 1.00 94.31 92 ASP A O 1
ATOM 694 N N . GLU A 1 93 ? 25.170 -10.349 -11.009 1.00 94.88 93 GLU A N 1
ATOM 695 C CA . GLU A 1 93 ? 23.822 -10.274 -10.463 1.00 94.88 93 GLU A CA 1
ATOM 696 C C . GLU A 1 93 ? 22.870 -9.501 -11.384 1.00 94.88 93 GLU A C 1
ATOM 698 O O . GLU A 1 93 ? 23.311 -8.655 -12.160 1.00 94.88 93 GLU A O 1
ATOM 703 N N . PRO A 1 94 ? 21.547 -9.736 -11.302 1.00 96.62 94 PRO A N 1
ATOM 704 C CA . PRO A 1 94 ? 20.582 -8.966 -12.074 1.00 96.62 94 PRO A CA 1
ATOM 705 C C . PRO A 1 94 ? 20.443 -7.520 -11.555 1.00 96.62 94 PRO A C 1
ATOM 707 O O . PRO A 1 94 ? 20.625 -7.271 -10.358 1.00 96.62 94 PRO A O 1
ATOM 710 N N . PRO A 1 95 ? 19.997 -6.578 -12.410 1.00 97.88 95 PRO A N 1
ATOM 711 C CA . PRO A 1 95 ? 19.787 -5.174 -12.034 1.00 97.88 95 PRO A CA 1
ATOM 712 C C . PRO A 1 95 ? 18.643 -4.959 -11.033 1.00 97.88 95 PRO A C 1
ATOM 714 O O . PRO A 1 95 ? 18.548 -3.900 -10.415 1.00 97.88 95 PRO A O 1
ATOM 717 N N . TYR A 1 96 ? 17.774 -5.958 -10.842 1.00 98.50 96 TYR A N 1
ATOM 718 C CA . TYR A 1 96 ? 16.644 -5.900 -9.914 1.00 98.50 96 TYR A CA 1
ATOM 719 C C . TYR A 1 96 ? 16.514 -7.195 -9.117 1.00 98.50 96 TYR A C 1
ATOM 721 O O . TYR A 1 96 ? 16.635 -8.292 -9.672 1.00 98.50 96 TYR A O 1
ATOM 729 N N . ARG A 1 97 ? 16.211 -7.062 -7.824 1.00 98.00 97 ARG A N 1
ATOM 730 C CA . ARG A 1 97 ? 15.966 -8.170 -6.892 1.00 98.00 97 ARG A CA 1
ATOM 731 C C . ARG A 1 97 ? 14.467 -8.278 -6.593 1.00 98.00 97 ARG A C 1
ATOM 733 O O . ARG A 1 97 ? 13.755 -7.277 -6.564 1.00 98.00 97 ARG A O 1
ATOM 740 N N . THR A 1 98 ? 13.989 -9.505 -6.368 1.00 97.94 98 THR A N 1
ATOM 741 C CA . THR A 1 98 ? 12.592 -9.794 -5.990 1.00 97.94 98 THR A CA 1
ATOM 742 C C . THR A 1 98 ? 12.543 -10.564 -4.679 1.00 97.94 98 THR A C 1
ATOM 744 O O . THR A 1 98 ? 13.236 -11.578 -4.560 1.00 97.94 98 THR A O 1
ATOM 747 N N . SER A 1 99 ? 11.710 -10.148 -3.728 1.00 98.31 99 SER A N 1
ATOM 748 C CA . SER A 1 99 ? 11.543 -10.865 -2.458 1.00 98.31 99 SER A CA 1
ATOM 749 C C . SER A 1 99 ? 10.693 -12.138 -2.594 1.00 98.31 99 SER A C 1
ATOM 751 O O . SER A 1 99 ? 10.082 -12.412 -3.629 1.00 98.31 99 SER A O 1
ATOM 753 N N . LYS A 1 100 ? 10.600 -12.906 -1.499 1.00 97.94 100 LYS A N 1
ATOM 754 C CA . LYS A 1 100 ? 9.495 -13.858 -1.295 1.00 97.94 100 LYS A CA 1
ATOM 755 C C . LYS A 1 100 ? 8.175 -13.093 -1.092 1.00 97.94 100 LYS A C 1
ATOM 757 O O . LYS A 1 100 ? 8.224 -11.955 -0.612 1.00 97.94 100 LYS A O 1
ATOM 762 N N . PRO A 1 101 ? 7.019 -13.690 -1.431 1.00 98.25 101 PRO A N 1
ATOM 763 C CA . PRO A 1 101 ? 5.728 -13.063 -1.185 1.00 98.25 101 PRO A CA 1
ATOM 764 C C . PRO A 1 101 ? 5.413 -13.008 0.313 1.00 98.25 101 PRO A C 1
ATOM 766 O O . PRO A 1 101 ? 5.710 -13.949 1.049 1.00 98.25 101 PRO A O 1
ATOM 769 N N . VAL A 1 102 ? 4.764 -11.927 0.737 1.00 98.56 102 VAL A N 1
ATOM 770 C CA . VAL A 1 102 ? 4.133 -11.792 2.056 1.00 98.56 102 VAL A CA 1
ATOM 771 C C . VAL A 1 102 ? 2.624 -11.769 1.861 1.00 98.56 102 VAL A C 1
ATOM 773 O O . VAL A 1 102 ? 2.126 -11.035 1.008 1.00 98.56 102 VAL A O 1
ATOM 776 N N . LEU A 1 103 ? 1.906 -12.591 2.626 1.00 98.62 103 LEU A N 1
ATOM 777 C CA . LEU A 1 103 ? 0.451 -12.701 2.548 1.00 98.62 103 LEU A CA 1
ATOM 778 C C . LEU A 1 103 ? -0.236 -11.510 3.227 1.00 98.62 103 LEU A C 1
ATOM 780 O O . LEU A 1 103 ? 0.234 -11.019 4.253 1.00 98.62 103 LEU A O 1
ATOM 784 N N . ALA A 1 104 ? -1.372 -11.091 2.675 1.00 98.56 104 ALA A N 1
ATOM 785 C CA . ALA A 1 104 ? -2.330 -10.258 3.388 1.00 98.56 104 ALA A CA 1
ATOM 786 C C . ALA A 1 104 ? -3.034 -11.078 4.484 1.00 98.56 104 ALA A C 1
ATOM 788 O O . ALA A 1 104 ? -3.142 -12.304 4.387 1.00 98.56 104 ALA A O 1
ATOM 789 N N . ASP A 1 105 ? -3.540 -10.407 5.518 1.00 98.38 105 ASP A N 1
ATOM 790 C CA . ASP A 1 105 ? -4.411 -11.046 6.503 1.00 98.38 105 ASP A CA 1
ATOM 791 C C . ASP A 1 105 ? -5.709 -11.491 5.815 1.00 98.38 105 ASP A C 1
ATOM 793 O O . ASP A 1 105 ? -6.435 -10.666 5.258 1.00 98.38 105 ASP A O 1
ATOM 797 N N . SER A 1 106 ? -5.999 -12.795 5.838 1.00 97.75 106 SER A N 1
ATOM 798 C CA . SER A 1 106 ? -7.129 -13.370 5.100 1.00 97.75 106 SER A CA 1
ATOM 799 C C . SER A 1 106 ? -8.484 -12.870 5.598 1.00 97.75 106 SER A C 1
ATOM 801 O O . SER A 1 106 ? -9.392 -12.681 4.797 1.00 97.75 106 SER A O 1
ATOM 803 N N . ILE A 1 107 ? -8.619 -12.592 6.899 1.00 97.38 107 ILE A N 1
ATOM 804 C CA . ILE A 1 107 ? -9.872 -12.096 7.481 1.00 97.38 107 ILE A CA 1
ATOM 805 C C . ILE A 1 107 ? -10.137 -10.673 6.983 1.00 97.38 107 ILE A C 1
ATOM 807 O O . ILE A 1 107 ? -11.247 -10.369 6.545 1.00 97.38 107 ILE A O 1
ATOM 811 N N . VAL A 1 108 ? -9.117 -9.808 7.009 1.00 98.38 108 VAL A N 1
ATOM 812 C CA . VAL A 1 108 ? -9.245 -8.427 6.518 1.00 98.38 108 VAL A CA 1
ATOM 813 C C . VAL A 1 108 ? -9.434 -8.403 4.999 1.00 98.38 108 VAL A C 1
ATOM 815 O O . VAL A 1 108 ? -10.282 -7.661 4.505 1.00 98.38 108 VAL A O 1
ATOM 818 N N . HIS A 1 109 ? -8.698 -9.237 4.260 1.00 98.62 109 HIS A N 1
ATOM 819 C CA . HIS A 1 109 ? -8.846 -9.407 2.813 1.00 98.62 109 HIS A CA 1
ATOM 820 C C . HIS A 1 109 ? -10.286 -9.783 2.435 1.00 98.62 109 HIS A C 1
ATOM 822 O O . HIS A 1 109 ? -10.922 -9.085 1.646 1.00 98.62 109 HIS A O 1
ATOM 828 N N . ASP A 1 110 ? -10.834 -10.844 3.029 1.00 98.38 110 ASP A N 1
ATOM 829 C CA . ASP A 1 110 ? -12.160 -11.351 2.669 1.00 98.38 110 ASP A CA 1
ATOM 830 C C . ASP A 1 110 ? -13.270 -10.368 3.066 1.00 98.38 110 ASP A C 1
ATOM 832 O O . ASP A 1 110 ? -14.223 -10.156 2.307 1.00 98.38 110 ASP A O 1
ATOM 836 N N . ALA A 1 111 ? -13.128 -9.704 4.220 1.00 98.50 111 ALA A N 1
ATOM 837 C CA . ALA A 1 111 ? -14.028 -8.632 4.637 1.00 98.50 111 ALA A CA 1
ATOM 838 C C . ALA A 1 111 ? -14.009 -7.456 3.646 1.00 98.50 111 ALA A C 1
ATOM 840 O O . ALA A 1 111 ? -15.067 -6.934 3.284 1.00 98.50 111 ALA A O 1
ATOM 841 N N . LEU A 1 112 ? -12.825 -7.078 3.157 1.00 98.50 112 LEU A N 1
ATOM 842 C CA . LEU A 1 112 ? -12.648 -6.005 2.184 1.00 98.50 112 LEU A CA 1
ATOM 843 C C . LEU A 1 112 ? -13.274 -6.353 0.829 1.00 98.50 112 LEU A C 1
ATOM 845 O O . LEU A 1 112 ? -14.049 -5.558 0.297 1.00 98.50 112 LEU A O 1
ATOM 849 N N . VAL A 1 113 ? -13.026 -7.558 0.307 1.00 98.69 113 VAL A N 1
ATOM 850 C CA . VAL A 1 113 ? -13.654 -8.056 -0.930 1.00 98.69 113 VAL A CA 1
ATOM 851 C C . VAL A 1 113 ? -15.178 -8.067 -0.804 1.00 98.69 113 VAL A C 1
ATOM 853 O O . VAL A 1 113 ? -15.886 -7.583 -1.694 1.00 98.69 113 VAL A O 1
ATOM 856 N N . LYS A 1 114 ? -15.703 -8.601 0.306 1.00 98.56 114 LYS A N 1
ATOM 857 C CA . LYS A 1 114 ? -17.146 -8.647 0.575 1.00 98.56 114 LYS A CA 1
ATOM 858 C C . LYS A 1 114 ? -17.742 -7.241 0.613 1.00 98.56 114 LYS A C 1
ATOM 860 O O . LYS A 1 114 ? -18.782 -7.005 -0.003 1.00 98.56 114 LYS A O 1
ATOM 865 N N . SER A 1 115 ? -17.080 -6.313 1.300 1.00 98.62 115 SER A N 1
ATOM 866 C CA . SER A 1 115 ? -17.535 -4.930 1.424 1.00 98.62 115 SER A CA 1
ATOM 867 C C . SER A 1 115 ? -17.523 -4.192 0.085 1.00 98.62 115 SER A C 1
ATOM 869 O O . SER A 1 115 ? -18.518 -3.560 -0.270 1.00 98.62 115 SER A O 1
ATOM 871 N N . LEU A 1 116 ? -16.457 -4.328 -0.713 1.00 98.62 116 LEU A N 1
ATOM 872 C CA . LEU A 1 116 ? -16.380 -3.754 -2.062 1.00 98.62 116 LEU A CA 1
ATOM 873 C C . LEU A 1 116 ? -17.542 -4.240 -2.933 1.00 98.62 116 LEU A C 1
ATOM 875 O O . LEU A 1 116 ? -18.254 -3.423 -3.515 1.00 98.62 116 LEU A O 1
ATOM 879 N N . LYS A 1 117 ? -17.796 -5.556 -2.962 1.00 98.31 117 LYS A N 1
ATOM 880 C CA . LYS A 1 117 ? -18.908 -6.153 -3.724 1.00 98.31 117 LYS A CA 1
ATOM 881 C C . LYS A 1 117 ? -20.273 -5.642 -3.246 1.00 98.31 117 LYS A C 1
ATOM 883 O O . LYS A 1 117 ? -21.129 -5.349 -4.075 1.00 98.31 117 LYS A O 1
ATOM 888 N N . HIS A 1 118 ? -20.473 -5.518 -1.934 1.00 98.06 118 HIS A N 1
ATOM 889 C CA . HIS A 1 118 ? -21.743 -5.086 -1.343 1.00 98.06 118 HIS A CA 1
ATOM 890 C C . HIS A 1 118 ? -22.035 -3.592 -1.545 1.00 98.06 118 HIS A C 1
ATOM 892 O O . HIS A 1 118 ? -23.180 -3.205 -1.759 1.00 98.06 118 HIS A O 1
ATOM 898 N N . THR A 1 119 ? -21.006 -2.750 -1.466 1.00 98.12 119 THR A N 1
ATOM 899 C CA . THR A 1 119 ? -21.142 -1.284 -1.500 1.00 98.12 119 THR A CA 1
ATOM 900 C C . THR A 1 119 ? -21.042 -0.694 -2.904 1.00 98.12 119 THR A C 1
ATOM 902 O O . THR A 1 119 ? -21.235 0.513 -3.056 1.00 98.12 119 THR A O 1
ATOM 905 N N . ARG A 1 120 ? -20.744 -1.518 -3.922 1.00 98.12 120 ARG A N 1
ATOM 906 C CA . ARG A 1 120 ? -20.559 -1.086 -5.313 1.00 98.12 120 ARG A CA 1
ATOM 907 C C . ARG A 1 120 ? -21.812 -0.391 -5.856 1.00 98.12 120 ARG A C 1
ATOM 909 O O . ARG A 1 120 ? -22.852 -1.042 -5.978 1.00 98.12 120 ARG A O 1
ATOM 916 N N . PRO A 1 121 ? -21.726 0.901 -6.227 1.00 96.38 121 PRO A N 1
ATOM 917 C CA . PRO A 1 121 ? -22.820 1.594 -6.889 1.00 96.38 121 PRO A CA 1
ATOM 918 C C . PRO A 1 121 ? -23.190 0.903 -8.209 1.00 96.38 121 PRO A C 1
ATOM 920 O O . PRO A 1 121 ? -22.289 0.465 -8.925 1.00 96.38 121 PRO A O 1
ATOM 923 N N . PRO A 1 122 ? -24.477 0.867 -8.600 1.00 95.19 122 PRO A N 1
ATOM 924 C CA . PRO A 1 122 ? -24.902 0.282 -9.877 1.00 95.19 122 PRO A CA 1
ATOM 925 C C . PRO A 1 122 ? -24.249 0.920 -11.111 1.00 95.19 122 PRO A C 1
ATOM 927 O O . PRO A 1 122 ? -24.178 0.294 -12.163 1.00 95.19 122 PRO A O 1
ATOM 930 N N . THR A 1 123 ? -23.784 2.165 -10.986 1.00 94.19 123 THR A N 1
ATOM 931 C CA . THR A 1 123 ? -23.092 2.912 -12.042 1.00 94.19 123 THR A CA 1
ATOM 932 C C . THR A 1 123 ? -21.642 2.477 -12.247 1.00 94.19 123 THR A C 1
ATOM 934 O O . THR A 1 123 ? -21.076 2.773 -13.294 1.00 94.19 123 THR A O 1
ATOM 937 N N . ILE A 1 124 ? -21.030 1.785 -11.279 1.00 94.38 124 ILE A N 1
ATOM 938 C CA . ILE A 1 124 ? -19.654 1.294 -11.382 1.00 94.38 124 ILE A CA 1
ATOM 939 C C . ILE A 1 124 ? -19.688 -0.162 -11.842 1.00 94.38 124 ILE A C 1
ATOM 941 O O . ILE A 1 124 ? -20.055 -1.068 -11.091 1.00 94.38 124 ILE A O 1
ATOM 945 N N . THR A 1 125 ? -19.272 -0.392 -13.084 1.00 93.75 125 THR A N 1
ATOM 946 C CA . THR A 1 125 ? -19.238 -1.725 -13.703 1.00 93.75 125 THR A CA 1
ATOM 947 C C . THR A 1 125 ? -17.843 -2.339 -13.732 1.00 93.75 125 THR A C 1
ATOM 949 O O . THR A 1 125 ? -17.701 -3.488 -14.152 1.00 93.75 125 THR A O 1
ATOM 952 N N . THR A 1 126 ? -16.816 -1.605 -13.295 1.00 94.38 126 THR A N 1
ATOM 953 C CA . THR A 1 126 ? -15.439 -2.097 -13.307 1.00 94.38 126 THR A CA 1
ATOM 954 C C . THR A 1 126 ? -15.276 -3.330 -12.399 1.00 94.38 126 THR A C 1
ATOM 956 O O . THR A 1 126 ? -15.960 -3.463 -11.371 1.00 94.38 126 THR A O 1
ATOM 959 N N . PRO A 1 127 ? -14.412 -4.285 -12.790 1.00 97.12 127 PRO A N 1
ATOM 960 C CA . PRO A 1 127 ? -14.126 -5.474 -12.000 1.00 97.12 127 PRO A CA 1
ATOM 961 C C . PRO A 1 127 ? -13.581 -5.180 -10.599 1.00 97.12 127 PRO A C 1
ATOM 963 O O . PRO A 1 127 ? -12.801 -4.252 -10.383 1.00 97.12 127 PRO A O 1
ATOM 966 N N . ILE A 1 128 ? -13.943 -6.062 -9.665 1.00 98.25 128 ILE A N 1
ATOM 967 C CA . ILE A 1 128 ? -13.226 -6.258 -8.404 1.00 98.25 128 ILE A CA 1
ATOM 968 C C . ILE A 1 128 ? -12.452 -7.562 -8.567 1.00 98.25 128 ILE A C 1
ATOM 970 O O . ILE A 1 128 ? -13.072 -8.615 -8.724 1.00 98.25 128 ILE A O 1
ATOM 974 N N . VAL A 1 129 ? -11.127 -7.483 -8.567 1.00 98.00 129 VAL A N 1
ATOM 975 C CA . VAL A 1 129 ? -10.234 -8.630 -8.763 1.00 98.00 129 VAL A CA 1
ATOM 976 C C . VAL A 1 129 ? -9.585 -8.973 -7.431 1.00 98.00 129 VAL A C 1
ATOM 978 O O . VAL A 1 129 ? -9.009 -8.103 -6.787 1.00 98.00 129 VAL A O 1
ATOM 981 N N . ASP A 1 130 ? -9.667 -10.227 -7.012 1.00 96.81 130 ASP A N 1
ATOM 982 C CA . ASP A 1 130 ? -9.053 -10.739 -5.789 1.00 96.81 130 ASP A CA 1
ATOM 983 C C . ASP A 1 130 ? -8.114 -11.919 -6.093 1.00 96.81 130 ASP A C 1
ATOM 985 O O . ASP A 1 130 ? -7.936 -12.321 -7.244 1.00 96.81 130 ASP A O 1
ATOM 989 N N . HIS A 1 131 ? -7.457 -12.452 -5.059 1.00 93.19 131 HIS A N 1
ATOM 990 C CA . HIS A 1 131 ? -6.582 -13.632 -5.152 1.00 93.19 131 HIS A CA 1
ATOM 991 C C . HIS A 1 131 ? -5.363 -13.503 -6.087 1.00 93.19 131 HIS A C 1
ATOM 993 O O . HIS A 1 131 ? -4.733 -14.507 -6.444 1.00 93.19 131 HIS A O 1
ATOM 999 N N . THR A 1 132 ? -4.969 -12.272 -6.402 1.00 97.81 132 THR A N 1
ATOM 1000 C CA . THR A 1 132 ? -3.794 -11.936 -7.212 1.00 97.81 132 THR A CA 1
ATOM 1001 C C . THR A 1 132 ? -2.574 -11.596 -6.361 1.00 97.81 132 THR A C 1
ATOM 1003 O O . THR A 1 132 ? -2.671 -11.331 -5.159 1.00 97.81 132 THR A O 1
ATOM 1006 N N . LEU A 1 133 ? -1.403 -11.601 -6.993 1.00 98.62 133 LEU A N 1
ATOM 1007 C CA . LEU A 1 133 ? -0.164 -11.089 -6.428 1.00 98.62 133 LEU A CA 1
ATOM 1008 C C . LEU A 1 133 ? 0.024 -9.617 -6.827 1.00 98.62 133 LEU A C 1
ATOM 1010 O O . LEU A 1 133 ? -0.162 -9.252 -7.988 1.00 98.62 133 LEU A O 1
ATOM 1014 N N . ASN A 1 134 ? 0.439 -8.789 -5.871 1.00 98.75 134 ASN A N 1
ATOM 1015 C CA . ASN A 1 134 ? 0.939 -7.435 -6.109 1.00 98.75 134 ASN A CA 1
ATOM 1016 C C . ASN A 1 134 ? 2.477 -7.410 -6.114 1.00 98.75 134 ASN A C 1
ATOM 1018 O O . ASN A 1 134 ? 3.119 -8.189 -5.409 1.00 98.75 134 ASN A O 1
ATOM 1022 N N . ALA A 1 135 ? 3.072 -6.475 -6.849 1.00 98.69 135 ALA A N 1
ATOM 1023 C CA . ALA A 1 135 ? 4.479 -6.118 -6.720 1.00 98.69 135 ALA A CA 1
ATOM 1024 C C . ALA A 1 135 ? 4.620 -4.674 -6.229 1.00 98.69 135 ALA A C 1
ATOM 1026 O O . ALA A 1 135 ? 4.297 -3.729 -6.941 1.00 98.69 135 ALA A O 1
ATOM 1027 N N . SER A 1 136 ? 5.152 -4.476 -5.030 1.00 98.75 136 SER A N 1
ATOM 1028 C CA . SER A 1 136 ? 5.588 -3.144 -4.626 1.00 98.75 136 SER A CA 1
ATOM 1029 C C . SER A 1 136 ? 6.991 -2.890 -5.166 1.00 98.75 136 SER A C 1
ATOM 1031 O O . SER A 1 136 ? 7.834 -3.785 -5.142 1.00 98.75 136 SER A O 1
ATOM 1033 N N . ALA A 1 137 ? 7.247 -1.688 -5.662 1.00 98.62 137 ALA A N 1
ATOM 1034 C CA . ALA A 1 137 ? 8.518 -1.272 -6.231 1.00 98.62 137 ALA A CA 1
ATOM 1035 C C . ALA A 1 137 ? 9.136 -0.136 -5.403 1.00 98.62 137 ALA A C 1
ATOM 1037 O O . ALA A 1 137 ? 8.423 0.723 -4.889 1.00 98.62 137 ALA A O 1
ATOM 1038 N N . ASP A 1 138 ? 10.465 -0.095 -5.300 1.00 98.06 138 ASP A N 1
ATOM 1039 C CA . ASP A 1 138 ? 11.186 1.003 -4.629 1.00 98.06 138 ASP A CA 1
ATOM 1040 C C . ASP A 1 138 ? 11.268 2.300 -5.455 1.00 98.06 138 ASP A C 1
ATOM 1042 O O . ASP A 1 138 ? 11.696 3.336 -4.950 1.00 98.06 138 ASP A O 1
ATOM 1046 N N . SER A 1 139 ? 10.851 2.263 -6.720 1.00 97.94 139 SER A N 1
ATOM 1047 C CA . SER A 1 139 ? 10.896 3.389 -7.645 1.00 97.94 139 SER A CA 1
ATOM 1048 C C . SER A 1 139 ? 9.714 3.347 -8.603 1.00 97.94 139 SER A C 1
ATOM 1050 O O . SER A 1 139 ? 9.325 2.294 -9.103 1.00 97.94 139 SER A O 1
ATOM 1052 N N . PHE A 1 140 ? 9.173 4.523 -8.919 1.00 96.81 140 PHE A N 1
ATOM 1053 C CA . PHE A 1 140 ? 8.124 4.660 -9.926 1.00 96.81 140 PHE A CA 1
ATOM 1054 C C . PHE A 1 140 ? 8.635 4.402 -11.353 1.00 96.81 140 PHE A C 1
ATOM 1056 O O . PHE A 1 140 ? 7.862 4.013 -12.226 1.00 96.81 140 PHE A O 1
ATOM 1063 N N . TYR A 1 141 ? 9.925 4.616 -11.625 1.00 96.88 141 TYR A N 1
ATOM 1064 C CA . TYR A 1 141 ? 10.476 4.508 -12.980 1.00 96.88 141 TYR A CA 1
ATOM 1065 C C . TYR A 1 141 ? 11.217 3.188 -13.183 1.00 96.88 141 TYR A C 1
ATOM 1067 O O . TYR A 1 141 ? 10.719 2.292 -13.870 1.00 96.88 141 TYR A O 1
ATOM 1075 N N . SER A 1 142 ? 12.376 3.059 -12.542 1.00 97.81 142 SER A N 1
ATOM 1076 C CA . SER A 1 142 ? 13.329 1.967 -12.742 1.00 97.81 142 SER A CA 1
ATOM 1077 C C . SER A 1 142 ? 12.723 0.593 -12.425 1.00 97.81 142 SER A C 1
ATOM 1079 O O . SER A 1 142 ? 12.492 -0.204 -13.336 1.00 97.81 142 SER A O 1
ATOM 1081 N N . SER A 1 143 ? 12.357 0.331 -11.168 1.00 97.94 143 SER A N 1
ATOM 1082 C CA . SER A 1 143 ? 11.819 -0.966 -10.717 1.00 97.94 143 SER A CA 1
ATOM 1083 C C . SER A 1 143 ? 10.368 -1.241 -11.123 1.00 97.94 143 SER A C 1
ATOM 1085 O O . SER A 1 143 ? 9.869 -2.342 -10.903 1.00 97.94 143 SER A O 1
ATOM 1087 N N . GLN A 1 144 ? 9.710 -0.295 -11.797 1.00 97.00 144 GLN A N 1
ATOM 1088 C CA . GLN A 1 144 ? 8.437 -0.526 -12.485 1.00 97.00 144 GLN A CA 1
ATOM 1089 C C . GLN A 1 144 ? 8.603 -0.665 -14.001 1.00 97.00 144 GLN A C 1
ATOM 1091 O O . GLN A 1 144 ? 7.598 -0.665 -14.704 1.00 97.00 144 GLN A O 1
ATOM 1096 N N . GLY A 1 145 ? 9.826 -0.775 -14.535 1.00 95.62 145 GLY A N 1
ATOM 1097 C CA . GLY A 1 145 ? 10.065 -1.059 -15.955 1.00 95.62 145 GLY A CA 1
ATOM 1098 C C . GLY A 1 145 ? 9.655 0.075 -16.900 1.00 95.62 145 GLY A C 1
ATOM 1099 O O . GLY A 1 145 ? 9.176 -0.188 -18.006 1.00 95.62 145 GLY A O 1
ATOM 1100 N N . ARG A 1 146 ? 9.725 1.339 -16.464 1.00 94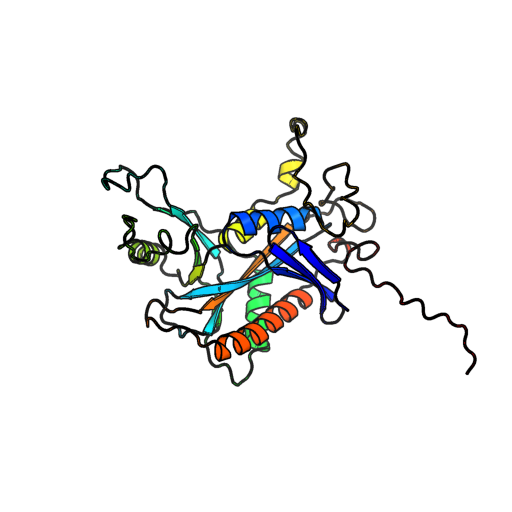.88 146 ARG A N 1
ATOM 1101 C CA . ARG A 1 146 ? 9.521 2.496 -17.351 1.00 94.88 146 ARG A CA 1
ATOM 1102 C C . ARG A 1 146 ? 10.844 2.859 -18.018 1.00 94.88 146 ARG A C 1
ATOM 1104 O O . ARG A 1 146 ? 11.860 2.977 -17.340 1.00 94.88 146 ARG A O 1
ATOM 1111 N N . GLN A 1 147 ? 10.809 3.044 -19.335 1.00 94.81 147 GLN A N 1
ATOM 1112 C CA . GLN A 1 147 ? 11.977 3.456 -20.110 1.00 94.81 147 GLN A CA 1
ATOM 1113 C C . GLN A 1 147 ? 12.144 4.976 -20.026 1.00 94.81 147 GLN A C 1
ATOM 1115 O O . GLN A 1 147 ? 11.191 5.721 -20.252 1.00 94.81 147 GLN A O 1
ATOM 1120 N N . THR A 1 148 ? 13.352 5.428 -19.697 1.00 95.44 148 THR A N 1
ATOM 1121 C CA . THR A 1 148 ? 13.737 6.846 -19.651 1.00 95.44 148 THR A CA 1
ATOM 1122 C C . THR A 1 148 ? 15.132 7.013 -20.267 1.00 95.44 148 THR A C 1
ATOM 1124 O O . THR A 1 148 ? 15.678 6.064 -20.824 1.00 95.44 148 THR A O 1
ATOM 1127 N N . SER A 1 149 ? 15.736 8.202 -20.176 1.00 96.25 149 SER A N 1
ATOM 1128 C CA . SER A 1 149 ? 17.134 8.407 -20.582 1.00 96.25 149 SER A CA 1
ATOM 1129 C C . SER A 1 149 ? 18.156 7.774 -19.628 1.00 96.25 149 SER A C 1
ATOM 1131 O O . SER A 1 149 ? 19.345 7.768 -19.939 1.00 96.25 149 SER A O 1
ATOM 1133 N N . PHE A 1 150 ? 17.729 7.282 -18.461 1.00 97.19 150 PHE A N 1
ATOM 1134 C CA . PHE A 1 150 ? 18.607 6.602 -17.514 1.00 97.19 150 PHE A CA 1
ATOM 1135 C C . PHE A 1 150 ? 18.857 5.153 -17.960 1.00 97.19 150 PHE A C 1
ATOM 1137 O O . PHE A 1 150 ? 17.923 4.486 -18.414 1.00 97.19 150 PHE A O 1
ATOM 1144 N N . PRO A 1 151 ? 20.092 4.633 -17.827 1.00 95.69 151 PRO A N 1
ATOM 1145 C CA . PRO A 1 151 ? 20.421 3.265 -18.210 1.00 95.69 151 PRO A CA 1
ATOM 1146 C C . PRO A 1 151 ? 19.918 2.293 -17.137 1.00 95.69 151 PRO A C 1
ATOM 1148 O O . PRO A 1 151 ? 20.695 1.735 -16.376 1.00 95.69 151 PRO A O 1
ATOM 1151 N N . ASP A 1 152 ? 18.601 2.125 -17.030 1.00 97.94 152 ASP A N 1
ATOM 1152 C CA . ASP A 1 152 ? 17.964 1.370 -15.947 1.00 97.94 152 ASP A CA 1
ATOM 1153 C C . ASP A 1 152 ? 17.994 -0.152 -16.150 1.00 97.94 152 ASP A C 1
ATOM 1155 O O . ASP A 1 152 ? 17.635 -0.883 -15.229 1.00 97.94 152 ASP A O 1
ATOM 1159 N N . HIS A 1 153 ? 18.401 -0.650 -17.326 1.00 97.62 153 HIS A N 1
ATOM 1160 C CA . HIS A 1 153 ? 18.467 -2.090 -17.646 1.00 97.62 153 HIS A CA 1
ATOM 1161 C C . HIS A 1 153 ? 17.184 -2.853 -17.254 1.00 97.62 153 HIS A C 1
ATOM 1163 O O . HIS A 1 153 ? 17.225 -3.940 -16.681 1.00 97.62 153 HIS A O 1
ATOM 1169 N N . ASN A 1 154 ? 16.021 -2.247 -17.512 1.00 97.62 154 ASN A N 1
ATOM 1170 C CA . ASN A 1 154 ? 14.709 -2.710 -17.040 1.00 97.62 154 ASN A CA 1
ATOM 1171 C C . ASN A 1 154 ? 13.716 -3.033 -18.168 1.00 97.62 154 ASN A C 1
ATOM 1173 O O . ASN A 1 154 ? 12.533 -3.225 -17.887 1.00 97.62 154 ASN A O 1
ATOM 1177 N N . ALA A 1 155 ? 14.169 -3.081 -19.425 1.00 96.12 155 ALA A N 1
ATOM 1178 C CA . ALA A 1 155 ? 13.308 -3.296 -20.591 1.00 96.12 155 ALA A CA 1
ATOM 1179 C C . ALA A 1 155 ? 12.519 -4.614 -20.523 1.00 96.12 155 ALA A C 1
ATOM 1181 O O . ALA A 1 155 ? 11.362 -4.655 -20.924 1.00 96.12 155 ALA A O 1
ATOM 1182 N N . ASP A 1 156 ? 13.119 -5.661 -19.954 1.00 95.75 156 ASP A N 1
ATOM 1183 C CA . ASP A 1 156 ? 12.527 -6.994 -19.816 1.00 95.75 156 ASP A CA 1
ATOM 1184 C C . ASP A 1 156 ? 11.957 -7.271 -18.409 1.00 95.75 156 ASP A C 1
ATOM 1186 O O . ASP A 1 156 ? 11.495 -8.377 -18.126 1.00 95.75 156 ASP A O 1
ATOM 1190 N N . LEU A 1 157 ? 12.016 -6.291 -17.495 1.00 97.19 157 LEU A N 1
ATOM 1191 C CA . LEU A 1 157 ? 11.725 -6.504 -16.075 1.00 97.19 157 LEU A CA 1
ATOM 1192 C C . LEU A 1 157 ? 10.294 -7.001 -15.859 1.00 97.19 157 LEU A C 1
ATOM 1194 O O . LEU A 1 157 ? 10.078 -7.960 -15.118 1.00 97.19 157 LEU A O 1
ATOM 1198 N N . ILE A 1 158 ? 9.325 -6.360 -16.514 1.00 95.38 158 ILE A N 1
ATOM 1199 C CA . ILE A 1 158 ? 7.908 -6.702 -16.365 1.00 95.38 158 ILE A CA 1
ATOM 1200 C C . ILE A 1 158 ? 7.621 -8.091 -16.939 1.00 95.38 158 ILE A C 1
ATOM 1202 O O . ILE A 1 158 ? 7.014 -8.912 -16.253 1.00 95.38 158 ILE A O 1
ATOM 1206 N N . ASP A 1 159 ? 8.141 -8.398 -18.127 1.00 95.44 159 ASP A N 1
ATOM 1207 C CA . ASP A 1 159 ? 7.963 -9.707 -18.761 1.00 95.44 159 ASP A CA 1
ATOM 1208 C C . ASP A 1 159 ? 8.579 -10.828 -17.913 1.00 95.44 159 ASP A C 1
ATOM 1210 O O . ASP A 1 159 ? 7.963 -11.877 -17.696 1.00 95.44 159 ASP A O 1
ATOM 1214 N N . ARG A 1 160 ? 9.767 -10.598 -17.337 1.00 96.31 160 ARG A N 1
ATOM 1215 C CA . ARG A 1 160 ? 10.389 -11.539 -16.395 1.00 96.31 160 ARG A CA 1
ATOM 1216 C C . ARG A 1 160 ? 9.538 -11.740 -15.144 1.00 96.31 160 ARG A C 1
ATOM 1218 O O . ARG A 1 160 ? 9.349 -12.883 -14.729 1.00 96.31 160 ARG A O 1
ATOM 1225 N N . LEU A 1 161 ? 8.990 -10.674 -14.562 1.00 96.75 161 LEU A N 1
ATOM 1226 C CA . LEU A 1 161 ? 8.120 -10.769 -13.387 1.00 96.75 161 LEU A CA 1
ATOM 1227 C C . LEU A 1 161 ? 6.837 -11.555 -13.686 1.00 96.75 161 LEU A C 1
ATOM 1229 O O . LEU A 1 161 ? 6.522 -12.492 -12.954 1.00 96.75 161 LEU A O 1
ATOM 1233 N N . MET A 1 162 ? 6.142 -11.241 -14.781 1.00 95.94 162 MET A N 1
ATOM 1234 C CA . MET A 1 162 ? 4.907 -11.925 -15.187 1.00 95.94 162 MET A CA 1
ATOM 1235 C C . MET A 1 162 ? 5.155 -13.371 -15.640 1.00 95.94 162 MET A C 1
ATOM 1237 O O . MET A 1 162 ? 4.315 -14.254 -15.449 1.00 95.94 162 MET A O 1
ATOM 1241 N N . SER A 1 163 ? 6.327 -13.665 -16.216 1.00 96.19 163 SER A N 1
ATOM 1242 C CA . SER A 1 163 ? 6.695 -15.044 -16.556 1.00 96.19 163 SER A CA 1
ATOM 1243 C C . SER A 1 163 ? 6.913 -15.901 -15.305 1.00 96.19 163 SER A C 1
ATOM 1245 O O . SER A 1 163 ? 6.456 -17.047 -15.282 1.00 96.19 163 SER A O 1
ATOM 1247 N N . LYS A 1 164 ? 7.535 -15.326 -14.266 1.00 96.56 164 LYS A N 1
ATOM 1248 C CA . LYS A 1 164 ? 7.823 -15.966 -12.975 1.00 96.56 164 LYS A CA 1
ATOM 1249 C C . LYS A 1 164 ? 6.591 -16.073 -12.071 1.00 96.56 164 LYS A C 1
ATOM 1251 O O . LYS A 1 164 ? 6.450 -17.062 -11.356 1.00 96.56 164 LYS A O 1
ATOM 1256 N N . HIS A 1 165 ? 5.704 -15.082 -12.107 1.00 96.62 165 HIS A N 1
ATOM 1257 C CA . HIS A 1 165 ? 4.517 -14.985 -11.261 1.00 96.62 165 HIS A CA 1
ATOM 1258 C C . HIS A 1 165 ? 3.265 -14.840 -12.128 1.00 96.62 165 HIS A C 1
ATOM 1260 O O . HIS A 1 165 ? 2.892 -13.742 -12.529 1.00 96.62 165 HIS A O 1
ATOM 1266 N N . LYS A 1 166 ? 2.609 -15.969 -12.424 1.00 95.50 166 LYS A N 1
ATOM 1267 C CA . LYS A 1 166 ? 1.444 -16.016 -13.328 1.00 95.50 166 LYS A CA 1
ATOM 1268 C C . LYS A 1 166 ? 0.210 -15.291 -12.795 1.00 95.50 166 LYS A C 1
ATOM 1270 O O . LYS A 1 166 ? -0.659 -14.937 -13.579 1.00 95.50 166 LYS A O 1
ATOM 1275 N N . ASP A 1 167 ? 0.133 -15.092 -11.485 1.00 97.19 167 ASP A N 1
ATOM 1276 C CA . ASP A 1 167 ? -0.942 -14.381 -10.798 1.00 97.19 167 ASP A CA 1
ATOM 1277 C C . ASP A 1 167 ? -0.585 -12.924 -10.452 1.00 97.19 167 ASP A C 1
ATOM 1279 O O . ASP A 1 167 ? -1.344 -12.272 -9.734 1.00 97.19 167 ASP A O 1
ATOM 1283 N N . LEU A 1 168 ? 0.544 -12.401 -10.948 1.00 98.06 168 LEU A N 1
ATOM 1284 C CA . LEU A 1 168 ? 0.935 -11.002 -10.773 1.00 98.06 168 LEU A CA 1
ATOM 1285 C C . LEU A 1 168 ? -0.005 -10.074 -11.551 1.00 98.06 168 LEU A C 1
ATOM 1287 O O . LEU A 1 168 ? -0.054 -10.120 -12.778 1.00 98.06 168 LEU A O 1
ATOM 1291 N N . ALA A 1 169 ? -0.724 -9.216 -10.829 1.00 97.88 169 ALA A N 1
ATOM 1292 C CA . ALA A 1 169 ? -1.771 -8.370 -11.399 1.00 97.88 169 ALA A CA 1
ATOM 1293 C C . ALA A 1 169 ? -1.485 -6.874 -11.326 1.00 97.88 169 ALA A C 1
ATOM 1295 O O . ALA A 1 169 ? -1.957 -6.129 -12.184 1.00 97.88 169 ALA A O 1
ATOM 1296 N N . THR A 1 170 ? -0.748 -6.421 -10.316 1.00 98.12 170 THR A N 1
ATOM 1297 C CA . THR A 1 170 ? -0.582 -4.991 -10.043 1.00 98.12 170 THR A CA 1
ATOM 1298 C C . THR A 1 170 ? 0.822 -4.643 -9.590 1.00 98.12 170 THR A C 1
ATOM 1300 O O . THR A 1 170 ? 1.563 -5.495 -9.089 1.00 98.12 170 THR A O 1
ATOM 1303 N N . PHE A 1 171 ? 1.174 -3.367 -9.759 1.00 96.06 171 PHE A N 1
ATOM 1304 C CA . PHE A 1 171 ? 2.321 -2.769 -9.094 1.00 96.06 171 PHE A CA 1
ATOM 1305 C C . PHE A 1 171 ? 1.998 -1.418 -8.452 1.00 96.06 171 PHE A C 1
ATOM 1307 O O . PHE A 1 171 ? 1.246 -0.605 -8.994 1.00 96.06 171 PHE A O 1
ATOM 1314 N N . GLU A 1 172 ? 2.615 -1.166 -7.305 1.00 98.12 172 GLU A N 1
ATOM 1315 C CA . GLU A 1 172 ? 2.597 0.106 -6.572 1.00 98.12 172 GLU A CA 1
ATOM 1316 C C . GLU A 1 172 ? 3.871 0.202 -5.716 1.00 98.12 172 GLU A C 1
ATOM 1318 O O . GLU A 1 172 ? 4.892 -0.327 -6.146 1.00 98.12 172 GLU A O 1
ATOM 1323 N N . MET A 1 173 ? 3.897 0.911 -4.583 1.00 98.75 173 MET A N 1
ATOM 1324 C CA . MET A 1 173 ? 5.159 1.232 -3.897 1.00 98.75 173 MET A CA 1
ATOM 1325 C C . MET A 1 173 ? 5.144 1.025 -2.370 1.00 98.75 173 MET A C 1
ATOM 1327 O O . MET A 1 173 ? 6.136 1.330 -1.713 1.00 98.75 173 MET A O 1
ATOM 1331 N N . GLU A 1 174 ? 4.067 0.501 -1.766 1.00 98.75 174 GLU A N 1
ATOM 1332 C CA . GLU A 1 174 ? 3.935 0.481 -0.296 1.00 98.75 174 GLU A CA 1
ATOM 1333 C C . GLU A 1 174 ? 3.387 -0.830 0.277 1.00 98.75 174 GLU A C 1
ATOM 1335 O O . GLU A 1 174 ? 3.771 -1.218 1.381 1.00 98.75 174 GLU A O 1
ATOM 1340 N N . THR A 1 175 ? 2.496 -1.521 -0.442 1.00 98.81 175 THR A N 1
ATOM 1341 C CA . THR A 1 175 ? 1.724 -2.665 0.081 1.00 98.81 175 THR A CA 1
ATOM 1342 C C . THR A 1 175 ? 2.627 -3.735 0.689 1.00 98.81 175 THR A C 1
ATOM 1344 O O . THR A 1 175 ? 2.362 -4.201 1.792 1.00 98.81 175 THR A O 1
ATOM 1347 N N . PHE A 1 176 ? 3.724 -4.091 0.017 1.00 98.75 176 PHE A N 1
ATOM 1348 C CA . PHE A 1 176 ? 4.690 -5.064 0.515 1.00 98.75 176 PHE A CA 1
ATOM 1349 C C . PHE A 1 176 ? 5.230 -4.683 1.888 1.00 98.75 176 PHE A C 1
ATOM 1351 O O . PHE A 1 176 ? 5.231 -5.525 2.777 1.00 98.75 176 PHE A O 1
ATOM 1358 N N . HIS A 1 177 ? 5.668 -3.435 2.074 1.00 98.56 177 HIS A N 1
ATOM 1359 C CA . HIS A 1 177 ? 6.307 -3.014 3.321 1.00 98.56 177 HIS A CA 1
ATOM 1360 C C . HIS A 1 177 ? 5.311 -3.023 4.483 1.00 98.56 177 HIS A C 1
ATOM 1362 O O . HIS A 1 177 ? 5.642 -3.496 5.567 1.00 98.56 177 HIS A O 1
ATOM 1368 N N . ILE A 1 178 ? 4.063 -2.610 4.228 1.00 98.75 178 ILE A N 1
ATOM 1369 C CA . ILE A 1 178 ? 2.974 -2.674 5.214 1.00 98.75 178 ILE A CA 1
ATOM 1370 C C . ILE A 1 178 ? 2.692 -4.127 5.620 1.00 98.75 178 ILE A C 1
ATOM 1372 O O . ILE A 1 178 ? 2.678 -4.437 6.811 1.00 98.75 178 ILE A O 1
ATOM 1376 N N . LEU A 1 179 ? 2.503 -5.030 4.649 1.00 98.75 179 LEU A N 1
ATOM 1377 C CA . LEU A 1 179 ? 2.254 -6.450 4.930 1.00 98.75 179 LEU A CA 1
ATOM 1378 C C . LEU A 1 179 ? 3.450 -7.106 5.636 1.00 98.75 179 LEU A C 1
ATOM 1380 O O . LEU A 1 179 ? 3.277 -7.884 6.573 1.00 98.75 179 LEU A O 1
ATOM 1384 N N . HIS A 1 180 ? 4.668 -6.783 5.202 1.00 98.50 180 HIS A N 1
ATOM 1385 C CA . HIS A 1 180 ? 5.898 -7.336 5.753 1.00 98.50 180 HIS A CA 1
ATOM 1386 C C . HIS A 1 180 ? 6.075 -6.936 7.219 1.00 98.50 180 HIS A C 1
ATOM 1388 O O . HIS A 1 180 ? 6.207 -7.820 8.064 1.00 98.50 180 HIS A O 1
ATOM 1394 N N . LEU A 1 181 ? 5.994 -5.641 7.546 1.00 98.06 181 LEU A N 1
ATOM 1395 C CA . LEU A 1 181 ? 6.073 -5.174 8.933 1.00 98.06 181 LEU A CA 1
ATOM 1396 C C . LEU A 1 181 ? 4.967 -5.779 9.801 1.00 98.06 181 LEU A C 1
ATOM 1398 O O . LEU A 1 181 ? 5.253 -6.221 10.913 1.00 98.06 181 LEU A O 1
ATOM 1402 N N . ALA A 1 182 ? 3.744 -5.896 9.274 1.00 97.25 182 ALA A N 1
ATOM 1403 C CA . ALA A 1 182 ? 2.657 -6.559 9.982 1.00 97.25 182 ALA A CA 1
ATOM 1404 C C . ALA A 1 182 ? 2.969 -8.035 10.302 1.00 97.25 182 ALA A C 1
ATOM 1406 O O . ALA A 1 182 ? 2.690 -8.504 11.402 1.00 97.25 182 ALA A O 1
ATOM 1407 N N . SER A 1 183 ? 3.605 -8.756 9.372 1.00 95.25 183 SER A N 1
ATOM 1408 C CA . SER A 1 183 ? 3.994 -10.163 9.555 1.00 95.25 183 SER A CA 1
ATOM 1409 C C . SER A 1 183 ? 5.199 -10.371 10.489 1.00 95.25 183 SER A C 1
ATOM 1411 O O . SER A 1 183 ? 5.322 -11.427 11.126 1.00 95.25 183 SER A O 1
ATOM 1413 N N . CYS A 1 184 ? 6.091 -9.376 10.551 1.00 92.25 184 CYS A N 1
ATOM 1414 C CA . CYS A 1 184 ? 7.303 -9.384 11.367 1.00 92.25 184 CYS A CA 1
ATOM 1415 C C . CYS A 1 184 ? 7.042 -8.972 12.814 1.00 92.25 184 CYS A C 1
ATOM 1417 O O . CYS A 1 184 ? 7.779 -9.402 13.699 1.00 92.25 184 CYS A O 1
ATOM 1419 N N . TRP A 1 185 ? 6.019 -8.153 13.061 1.00 91.25 185 TRP A N 1
ATOM 1420 C CA . TRP A 1 185 ? 5.693 -7.696 14.403 1.00 91.25 185 TRP A CA 1
ATOM 1421 C C . TRP A 1 185 ? 5.097 -8.839 15.236 1.00 91.25 185 TRP A C 1
ATOM 1423 O O . TRP A 1 185 ? 3.904 -9.137 15.173 1.00 91.25 185 TRP A O 1
ATOM 1433 N N . ARG A 1 186 ? 5.971 -9.522 15.986 1.00 81.81 186 ARG A N 1
ATOM 1434 C CA . ARG A 1 186 ? 5.652 -10.664 16.851 1.00 81.81 186 ARG A CA 1
ATOM 1435 C C . ARG A 1 186 ? 6.154 -10.389 18.269 1.00 81.81 186 ARG A C 1
ATOM 1437 O O . ARG A 1 186 ? 7.327 -10.640 18.541 1.00 81.81 186 ARG A O 1
ATOM 1444 N N . PRO A 1 187 ? 5.288 -9.911 19.176 1.00 70.88 187 PRO A N 1
ATOM 1445 C CA . PRO A 1 187 ? 5.686 -9.569 20.541 1.00 70.88 187 PRO A CA 1
ATOM 1446 C C . PRO A 1 187 ? 6.381 -10.706 21.311 1.00 70.88 187 PRO A C 1
ATOM 1448 O O . PRO A 1 187 ? 7.365 -10.475 22.003 1.00 70.88 187 PRO A O 1
ATOM 1451 N N . GLU A 1 188 ? 5.951 -11.957 21.113 1.00 63.94 188 GLU A N 1
ATOM 1452 C CA . GLU A 1 188 ? 6.571 -13.153 21.718 1.00 63.94 188 GLU A CA 1
ATOM 1453 C C . GLU A 1 188 ? 8.048 -13.344 21.346 1.00 63.94 188 GLU A C 1
ATOM 1455 O O . GLU A 1 188 ? 8.819 -13.892 22.131 1.00 63.94 188 GLU A O 1
ATOM 1460 N N . ALA A 1 189 ? 8.470 -12.896 20.159 1.00 56.12 189 ALA A N 1
ATOM 1461 C CA . ALA A 1 189 ? 9.869 -12.994 19.748 1.00 56.12 189 ALA A CA 1
ATOM 1462 C C . ALA A 1 189 ? 10.772 -12.012 20.522 1.00 56.12 189 ALA A C 1
ATOM 1464 O O . ALA A 1 189 ? 11.982 -12.228 20.579 1.00 56.12 189 ALA A O 1
ATOM 1465 N N . HIS A 1 190 ? 10.197 -10.969 21.134 1.00 50.75 190 HIS A N 1
ATOM 1466 C CA . HIS A 1 190 ? 10.918 -9.973 21.929 1.00 50.75 190 HIS A CA 1
ATOM 1467 C C . HIS A 1 190 ? 11.099 -10.379 23.401 1.00 50.75 190 HIS A C 1
ATOM 1469 O O . HIS A 1 190 ? 12.123 -10.038 23.990 1.00 50.75 190 HIS A O 1
ATOM 1475 N N . GLU A 1 191 ? 10.197 -11.178 23.992 1.00 47.62 191 GLU A N 1
ATOM 1476 C CA . GLU A 1 191 ? 10.393 -11.716 25.357 1.00 47.62 191 GLU A CA 1
ATOM 1477 C C . GLU A 1 191 ? 11.621 -12.648 25.461 1.00 47.62 191 GLU A C 1
ATOM 1479 O O . GLU A 1 191 ? 12.179 -12.837 26.545 1.00 47.62 191 GLU A O 1
ATOM 1484 N N . ALA A 1 192 ? 12.090 -13.195 24.332 1.00 43.41 192 ALA A N 1
ATOM 1485 C CA . ALA A 1 192 ? 13.280 -14.042 24.257 1.00 43.41 192 ALA A CA 1
ATOM 1486 C C . ALA A 1 192 ? 14.617 -13.269 24.327 1.00 43.41 192 ALA A C 1
ATOM 1488 O O . ALA A 1 192 ? 15.669 -13.896 24.446 1.00 43.41 192 ALA A O 1
ATOM 1489 N N . THR A 1 193 ? 14.608 -11.930 24.295 1.00 44.03 193 THR A N 1
ATOM 1490 C CA . THR A 1 193 ? 15.819 -11.095 24.387 1.00 44.03 193 THR A CA 1
ATOM 1491 C C . THR A 1 193 ? 15.802 -10.243 25.655 1.00 44.03 193 THR A C 1
ATOM 1493 O O . THR A 1 193 ? 15.580 -9.037 25.602 1.00 44.03 193 THR A O 1
ATOM 1496 N N . LYS A 1 194 ? 16.062 -10.857 26.816 1.00 44.94 194 LYS A N 1
ATOM 1497 C CA . LYS A 1 194 ? 16.291 -10.122 28.079 1.00 44.94 194 LYS A CA 1
ATOM 1498 C C . LYS A 1 194 ? 17.608 -9.324 28.110 1.00 44.94 194 LYS A C 1
ATOM 1500 O O . LYS A 1 194 ? 17.791 -8.528 29.021 1.00 44.94 194 LYS A O 1
ATOM 1505 N N . ASP A 1 195 ? 18.460 -9.485 27.097 1.00 48.12 195 ASP A N 1
ATOM 1506 C CA . ASP A 1 195 ? 19.725 -8.759 26.910 1.00 48.12 195 ASP A CA 1
ATOM 1507 C C . ASP A 1 195 ? 19.669 -7.816 25.690 1.00 48.12 195 ASP A C 1
ATOM 1509 O O . ASP A 1 195 ? 20.584 -7.782 24.864 1.00 48.12 195 ASP A O 1
ATOM 1513 N N . ALA A 1 196 ? 18.577 -7.066 25.516 1.00 51.50 196 ALA A N 1
ATOM 1514 C CA . ALA A 1 196 ? 18.582 -5.973 24.546 1.00 51.50 196 ALA A CA 1
ATOM 1515 C C . ALA A 1 196 ? 19.558 -4.882 25.038 1.00 51.50 196 ALA A C 1
ATOM 1517 O O . ALA A 1 196 ? 19.421 -4.424 26.177 1.00 51.50 196 ALA A O 1
ATOM 1518 N N . PRO A 1 197 ? 20.559 -4.463 24.238 1.00 49.31 197 PRO A N 1
ATOM 1519 C CA . PRO A 1 197 ? 21.443 -3.376 24.637 1.00 49.31 197 PRO A CA 1
ATOM 1520 C C . PRO A 1 197 ? 20.614 -2.107 24.895 1.00 49.31 197 PRO A C 1
ATOM 1522 O O . PRO A 1 197 ? 19.629 -1.879 24.186 1.00 49.31 197 PRO A O 1
ATOM 1525 N N . PRO A 1 198 ? 20.985 -1.279 25.890 1.00 55.03 198 PRO A N 1
ATOM 1526 C CA . PRO A 1 198 ? 20.240 -0.068 26.210 1.00 55.03 198 PRO A CA 1
ATOM 1527 C C . PRO A 1 198 ? 20.097 0.809 24.964 1.00 55.03 198 PRO A C 1
ATOM 1529 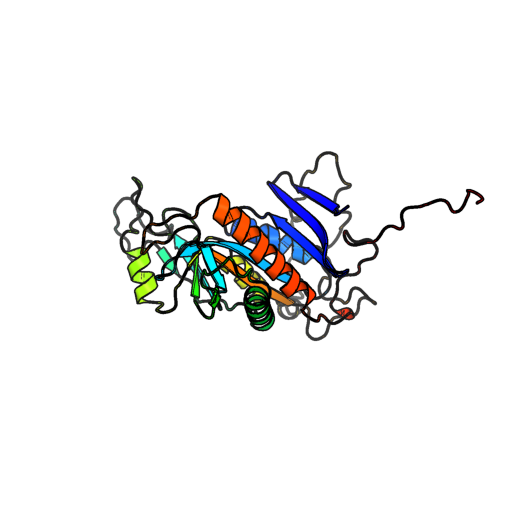O O . PRO A 1 198 ? 21.054 0.984 24.200 1.00 55.03 198 PRO A O 1
ATOM 1532 N N . LEU A 1 199 ? 18.896 1.355 24.759 1.00 55.09 199 LEU A N 1
ATOM 1533 C CA . LEU A 1 199 ? 18.624 2.311 23.690 1.00 55.09 199 LEU A CA 1
ATOM 1534 C C . LEU A 1 199 ? 19.583 3.487 23.860 1.00 55.09 199 LEU A C 1
ATOM 1536 O O . LEU A 1 199 ? 19.503 4.242 24.822 1.00 55.09 199 LEU A O 1
ATOM 1540 N N . SER A 1 200 ? 20.540 3.620 22.945 1.00 53.50 200 SER A N 1
ATOM 1541 C CA . SER A 1 200 ? 21.504 4.720 23.019 1.00 53.50 200 SER A CA 1
ATOM 1542 C C . SER A 1 200 ? 20.897 6.058 22.583 1.00 53.50 200 SER A C 1
ATOM 1544 O O . SER A 1 200 ? 21.487 7.100 22.870 1.00 53.50 200 SER A O 1
ATOM 1546 N N . ARG A 1 201 ? 19.756 6.034 21.866 1.00 46.28 201 ARG A N 1
ATOM 1547 C CA . ARG A 1 201 ? 19.023 7.195 21.329 1.00 46.28 201 ARG A CA 1
ATOM 1548 C C . ARG A 1 201 ? 17.543 6.858 21.112 1.00 46.28 201 ARG A C 1
ATOM 1550 O O . ARG A 1 201 ? 17.250 5.790 20.574 1.00 46.28 201 ARG A O 1
ATOM 1557 N N . ASP A 1 202 ? 16.659 7.793 21.446 1.00 49.91 202 ASP A N 1
ATOM 1558 C CA . ASP A 1 202 ? 15.224 7.707 21.153 1.00 49.91 202 ASP A CA 1
ATOM 1559 C C . ASP A 1 202 ? 14.923 7.928 19.662 1.00 49.91 202 ASP A C 1
ATOM 1561 O O . ASP A 1 202 ? 15.731 8.492 18.910 1.00 49.91 202 ASP A O 1
ATOM 1565 N N . ALA A 1 203 ? 13.727 7.512 19.231 1.00 56.06 203 ALA A N 1
ATOM 1566 C CA . ALA A 1 203 ? 13.180 7.920 17.942 1.00 56.06 203 ALA A CA 1
ATOM 1567 C C . ALA A 1 203 ? 13.067 9.454 17.880 1.00 56.06 203 ALA A C 1
ATOM 1569 O O . ALA A 1 203 ? 12.782 10.125 18.871 1.00 56.06 203 ALA A O 1
ATOM 1570 N N . THR A 1 204 ? 13.325 10.035 16.709 1.00 48.19 204 THR A N 1
ATOM 1571 C CA . THR A 1 204 ? 13.357 11.495 16.560 1.00 48.19 204 THR A CA 1
ATOM 1572 C C . THR A 1 204 ? 11.949 12.070 16.720 1.00 48.19 204 THR A C 1
ATOM 1574 O O . THR A 1 204 ? 11.078 11.772 15.907 1.00 48.19 204 THR A O 1
ATOM 1577 N N . ALA A 1 205 ? 11.726 12.916 17.730 1.00 47.88 205 ALA A N 1
ATOM 1578 C CA . ALA A 1 205 ? 10.436 13.572 17.920 1.00 47.88 205 ALA A CA 1
ATOM 1579 C C . ALA A 1 205 ? 10.125 14.522 16.742 1.00 47.88 205 ALA A C 1
ATOM 1581 O O . ALA A 1 205 ? 11.005 15.290 16.333 1.00 47.88 205 ALA A O 1
ATOM 1582 N N . PRO A 1 206 ? 8.900 14.505 16.185 1.00 49.03 206 PRO A N 1
ATOM 1583 C CA . PRO A 1 206 ? 8.499 15.486 15.189 1.00 49.03 206 PRO A CA 1
ATOM 1584 C C . PRO A 1 206 ? 8.446 16.877 15.828 1.00 49.03 206 PRO A C 1
ATOM 1586 O O . PRO A 1 206 ? 7.889 17.060 16.910 1.00 49.03 206 PRO A O 1
ATOM 1589 N N . SER A 1 207 ? 9.013 17.875 15.153 1.00 45.97 207 SER A N 1
ATOM 1590 C CA . SER A 1 207 ? 8.682 19.269 15.439 1.00 45.97 207 SER A CA 1
ATOM 1591 C C . SER A 1 207 ? 7.253 19.515 14.926 1.00 45.97 207 SER A C 1
ATOM 1593 O O . SER A 1 207 ? 6.866 18.994 13.881 1.00 45.97 207 SER A O 1
ATOM 1595 N N . ILE A 1 208 ? 6.408 20.168 15.724 1.00 48.53 208 ILE A N 1
ATOM 1596 C CA . ILE A 1 208 ? 5.018 20.490 15.368 1.00 48.53 208 ILE A CA 1
ATOM 1597 C C . ILE A 1 208 ? 4.796 21.961 15.730 1.00 48.53 208 ILE A C 1
ATOM 1599 O O . ILE A 1 208 ? 5.110 22.361 16.851 1.00 48.53 208 ILE A O 1
ATOM 1603 N N . TYR A 1 209 ? 4.240 22.761 14.813 1.00 41.25 209 TYR A N 1
ATOM 1604 C CA . TYR A 1 209 ? 3.827 24.150 15.060 1.00 41.25 209 TYR A CA 1
ATOM 1605 C C . TYR A 1 209 ? 2.329 24.368 14.745 1.00 41.25 209 TYR A C 1
ATOM 1607 O O . TYR A 1 209 ? 1.892 23.987 13.660 1.00 41.25 209 TYR A O 1
ATOM 1615 N N . PRO A 1 210 ? 1.547 25.035 15.628 1.00 52.59 210 PRO A N 1
ATOM 1616 C CA . PRO A 1 210 ? 1.914 25.441 16.986 1.00 52.59 210 PRO A CA 1
ATOM 1617 C C . PRO A 1 210 ? 2.212 24.213 17.854 1.00 52.59 210 PRO A C 1
ATOM 1619 O O . PRO A 1 210 ? 1.625 23.154 17.649 1.00 52.59 210 PRO A O 1
ATOM 1622 N N . ALA A 1 211 ? 3.160 2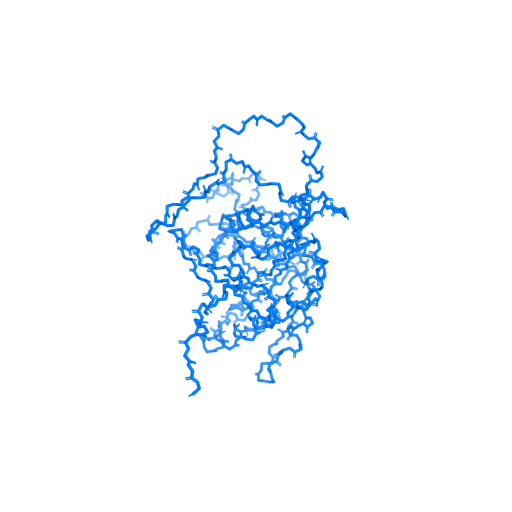4.362 18.782 1.00 44.81 211 ALA A N 1
ATOM 1623 C CA . ALA A 1 211 ? 3.672 23.275 19.606 1.00 44.81 211 ALA A CA 1
ATOM 1624 C C . ALA A 1 211 ? 2.540 22.596 20.383 1.00 44.81 211 ALA A C 1
ATOM 1626 O O . ALA A 1 211 ? 2.107 23.075 21.433 1.00 44.81 211 ALA A O 1
ATOM 1627 N N . HIS A 1 212 ? 2.064 21.460 19.875 1.00 48.53 212 HIS A N 1
ATOM 1628 C CA . HIS A 1 212 ? 1.470 20.473 20.756 1.00 48.53 212 HIS A CA 1
ATOM 1629 C C . HIS A 1 212 ? 2.554 20.061 21.760 1.00 48.53 212 HIS A C 1
ATOM 1631 O O . HIS A 1 212 ? 3.726 19.982 21.371 1.00 48.53 212 HIS A O 1
ATOM 1637 N N . PRO A 1 213 ? 2.207 19.863 23.046 1.00 48.44 213 PRO A N 1
ATOM 1638 C CA . PRO A 1 213 ? 3.164 19.374 24.024 1.00 48.44 213 PRO A CA 1
ATOM 1639 C C . PRO A 1 213 ? 3.898 18.165 23.429 1.00 48.44 213 PRO A C 1
ATOM 1641 O O . PRO A 1 213 ? 3.227 17.298 22.857 1.00 48.44 213 PRO A O 1
ATOM 1644 N N . PRO A 1 214 ? 5.241 18.120 23.488 1.00 47.75 214 PRO A N 1
ATOM 1645 C CA . PRO A 1 214 ? 5.979 16.951 23.032 1.00 47.75 214 PRO A CA 1
ATOM 1646 C C . PRO A 1 214 ? 5.441 15.706 23.739 1.00 47.75 214 PRO A C 1
ATOM 1648 O O . PRO A 1 214 ? 4.915 15.806 24.853 1.00 47.75 214 PRO A O 1
ATOM 1651 N N . SER A 1 215 ? 5.565 14.547 23.087 1.00 49.12 215 SER A N 1
ATOM 1652 C CA . SER A 1 215 ? 5.182 13.273 23.698 1.00 49.12 215 SER A CA 1
ATOM 1653 C C . SER A 1 215 ? 5.778 13.189 25.105 1.00 49.12 215 SER A C 1
ATOM 1655 O O . SER A 1 215 ? 6.984 13.346 25.279 1.00 49.12 215 SER A O 1
ATOM 1657 N N . THR A 1 216 ? 4.938 12.977 26.120 1.00 48.16 216 THR A N 1
ATOM 1658 C CA . THR A 1 216 ? 5.381 12.814 27.515 1.00 48.16 216 THR A CA 1
ATOM 1659 C C . THR A 1 216 ? 5.885 11.398 27.795 1.00 48.16 216 THR A C 1
ATOM 1661 O O . THR A 1 216 ? 5.959 10.978 28.947 1.00 48.16 216 THR A O 1
ATOM 1664 N N . GLN A 1 217 ? 6.152 10.629 26.744 1.00 53.28 217 GLN A N 1
ATOM 1665 C CA . GLN A 1 217 ? 6.495 9.222 26.805 1.00 53.28 217 GLN A CA 1
ATOM 1666 C C . GLN A 1 217 ? 7.982 9.078 27.135 1.00 53.28 217 GLN A C 1
ATOM 1668 O O . GLN A 1 217 ? 8.839 9.405 26.320 1.00 53.28 217 GLN A O 1
ATOM 1673 N N . SER A 1 218 ? 8.274 8.647 28.362 1.00 50.22 218 SER A N 1
ATOM 1674 C CA . SER A 1 218 ? 9.637 8.439 28.869 1.00 50.22 218 SER A CA 1
ATOM 1675 C C . SER A 1 218 ? 10.235 7.087 28.483 1.00 50.22 218 SER A C 1
ATOM 1677 O O . SER A 1 218 ? 11.448 6.926 28.557 1.00 50.22 218 SER A O 1
ATOM 1679 N N . ASP A 1 219 ? 9.392 6.131 28.085 1.00 57.56 219 ASP A N 1
ATOM 1680 C CA . ASP A 1 219 ? 9.743 4.728 27.861 1.00 57.56 219 ASP A CA 1
ATOM 1681 C C . ASP A 1 219 ? 9.009 4.178 26.630 1.00 57.56 219 ASP A C 1
ATOM 1683 O O . ASP A 1 219 ? 7.938 4.677 26.267 1.00 57.56 219 ASP A O 1
ATOM 1687 N N . ILE A 1 220 ? 9.548 3.121 26.007 1.00 58.22 220 ILE A N 1
ATOM 1688 C CA . ILE A 1 220 ? 8.826 2.389 24.953 1.00 58.22 220 ILE A CA 1
ATOM 1689 C C . ILE A 1 220 ? 7.504 1.870 25.548 1.00 58.22 220 ILE A C 1
ATOM 1691 O O . ILE A 1 220 ? 7.539 1.174 26.568 1.00 58.22 220 ILE A O 1
ATOM 1695 N N . PRO A 1 221 ? 6.342 2.192 24.949 1.00 64.50 221 PRO A N 1
ATOM 1696 C CA . PRO A 1 221 ? 5.053 1.736 25.452 1.00 64.50 221 PRO A CA 1
ATOM 1697 C C . PRO A 1 221 ? 4.955 0.211 25.427 1.00 64.50 221 PRO A C 1
ATOM 1699 O O . PRO A 1 221 ? 5.284 -0.434 24.431 1.00 64.50 221 PRO A O 1
ATOM 1702 N N . ASP A 1 222 ? 4.417 -0.377 26.499 1.00 70.25 222 ASP A N 1
ATOM 1703 C CA . ASP A 1 222 ? 4.026 -1.787 26.481 1.00 70.25 222 ASP A CA 1
ATOM 1704 C C . ASP A 1 222 ? 2.727 -1.964 25.680 1.00 70.25 222 ASP A C 1
ATOM 1706 O O . ASP A 1 222 ? 1.609 -2.025 26.199 1.00 70.25 222 ASP A O 1
ATOM 1710 N N . VAL A 1 223 ? 2.901 -2.050 24.367 1.00 75.56 223 VAL A N 1
ATOM 1711 C CA . VAL A 1 223 ? 1.843 -2.266 23.375 1.00 75.56 223 VAL A CA 1
ATOM 1712 C C . VAL A 1 223 ? 1.284 -3.699 23.389 1.00 75.56 223 VAL A C 1
ATOM 1714 O O . VAL A 1 223 ? 0.367 -4.007 22.624 1.00 75.56 223 VAL A O 1
ATOM 1717 N N . THR A 1 224 ? 1.821 -4.590 24.236 1.00 75.69 224 THR A N 1
ATOM 1718 C CA . THR A 1 224 ? 1.454 -6.019 24.301 1.00 75.69 224 THR A CA 1
ATOM 1719 C C . THR A 1 224 ? 0.352 -6.322 25.319 1.00 75.69 224 THR A C 1
ATOM 1721 O O . THR A 1 224 ? -0.215 -7.421 25.336 1.00 75.69 224 THR A O 1
ATOM 1724 N N . THR A 1 225 ? 0.014 -5.334 26.143 1.00 73.25 225 THR A N 1
ATOM 1725 C CA . THR A 1 225 ? -0.996 -5.441 27.193 1.00 73.25 225 THR A CA 1
ATOM 1726 C C . THR A 1 225 ? -2.371 -4.969 26.727 1.00 73.25 225 THR A C 1
ATOM 1728 O O . THR A 1 225 ? -2.517 -4.164 25.803 1.00 73.25 225 THR A O 1
ATOM 1731 N N . SER A 1 226 ? -3.402 -5.500 27.383 1.00 71.81 226 SER A N 1
ATOM 1732 C CA . SER A 1 226 ? -4.762 -4.976 27.314 1.00 71.81 226 SER A CA 1
ATOM 1733 C C . SER A 1 226 ? -4.778 -3.560 27.874 1.00 71.81 226 SER A C 1
ATOM 1735 O O . SER A 1 226 ? -4.278 -3.326 28.978 1.00 71.81 226 SER A O 1
ATOM 1737 N N . ALA A 1 227 ? -5.429 -2.641 27.160 1.00 67.44 227 ALA A N 1
ATOM 1738 C CA . ALA A 1 227 ? -5.654 -1.291 27.665 1.00 67.44 227 ALA A CA 1
ATOM 1739 C C . ALA A 1 227 ? -6.483 -1.318 28.968 1.00 67.44 227 ALA A C 1
ATOM 1741 O O . ALA A 1 227 ? -6.256 -0.551 29.899 1.00 67.44 227 ALA A O 1
ATOM 1742 N N . ILE A 1 228 ? -7.389 -2.295 29.090 1.00 64.81 228 ILE A N 1
ATOM 1743 C CA . ILE A 1 228 ? -8.184 -2.531 30.295 1.00 64.81 228 ILE A CA 1
ATOM 1744 C C . ILE A 1 228 ? -7.412 -3.472 31.229 1.00 64.81 228 ILE A C 1
ATOM 1746 O O . ILE A 1 228 ? -7.256 -4.664 30.957 1.00 64.81 228 ILE A O 1
ATOM 1750 N N . GLY A 1 229 ? -6.939 -2.949 32.361 1.00 65.00 229 GLY A N 1
ATOM 1751 C CA . GLY A 1 229 ? -6.333 -3.755 33.429 1.00 65.00 229 GLY A CA 1
ATOM 1752 C C . GLY A 1 229 ? -4.871 -4.173 33.215 1.00 65.00 229 GLY A C 1
ATOM 1753 O O . GLY A 1 229 ? -4.348 -4.900 34.062 1.00 65.00 229 GLY A O 1
ATOM 1754 N N . HIS A 1 230 ? -4.217 -3.708 32.139 1.00 73.81 230 HIS A N 1
ATOM 1755 C CA . HIS A 1 230 ? -2.775 -3.871 31.875 1.00 73.81 230 HIS A CA 1
ATOM 1756 C C . HIS A 1 230 ? -2.291 -5.331 31.940 1.00 73.81 230 HIS A C 1
ATOM 1758 O O . HIS A 1 230 ? -1.167 -5.619 32.348 1.00 73.81 230 HIS A O 1
ATOM 1764 N N . GLN A 1 231 ? -3.162 -6.278 31.580 1.00 77.00 231 GLN A N 1
ATOM 1765 C CA . GLN A 1 231 ? -2.815 -7.697 31.546 1.00 77.00 231 GLN A CA 1
ATOM 1766 C C . GLN A 1 231 ? -2.219 -8.066 30.182 1.00 77.00 231 GLN A C 1
ATOM 1768 O O . GLN A 1 231 ? -2.730 -7.593 29.164 1.00 77.00 231 GLN A O 1
ATOM 1773 N N . PRO A 1 232 ? -1.190 -8.931 30.122 1.00 81.56 232 PRO A N 1
ATOM 1774 C CA . PRO A 1 232 ? -0.664 -9.433 28.856 1.00 81.56 232 PRO A CA 1
ATOM 1775 C C . PRO A 1 232 ? -1.751 -10.137 28.038 1.00 81.56 232 PRO A C 1
ATOM 1777 O O . PRO A 1 232 ? -2.428 -11.041 28.539 1.00 81.56 232 PRO A O 1
ATOM 1780 N N . LEU A 1 233 ? -1.909 -9.750 26.771 1.00 81.44 233 LEU A N 1
ATOM 1781 C CA . LEU A 1 233 ? -2.896 -10.368 25.888 1.00 81.44 233 LEU A CA 1
ATOM 1782 C C . LEU A 1 233 ? -2.422 -11.747 25.418 1.00 81.44 233 LEU A C 1
ATOM 1784 O O . LEU A 1 233 ? -1.266 -11.932 25.036 1.00 81.44 233 LEU A O 1
ATOM 1788 N N . ARG A 1 234 ? -3.330 -12.732 25.428 1.00 82.75 234 ARG A N 1
ATOM 1789 C CA . ARG A 1 234 ? -3.062 -14.100 24.956 1.00 82.75 234 ARG A CA 1
ATOM 1790 C C . ARG A 1 234 ? -4.130 -14.551 23.952 1.00 82.75 234 ARG A C 1
ATOM 1792 O O . ARG A 1 234 ? -5.293 -14.654 24.332 1.00 82.75 234 ARG A O 1
ATOM 1799 N N . PRO A 1 235 ? -3.766 -14.846 22.689 1.00 85.00 235 PRO A N 1
ATOM 1800 C CA . PRO A 1 235 ? -2.435 -14.666 22.096 1.00 85.00 235 PRO A CA 1
ATOM 1801 C C . PRO A 1 235 ? -2.038 -13.178 22.057 1.00 85.00 235 PRO A C 1
ATOM 1803 O O . PRO A 1 235 ? -2.933 -12.326 22.154 1.00 85.00 235 PRO A O 1
ATOM 1806 N N . PRO A 1 236 ? -0.744 -12.854 21.884 1.00 84.81 236 PRO A N 1
ATOM 1807 C CA . PRO A 1 236 ? -0.278 -11.479 21.834 1.00 84.81 236 PRO A CA 1
ATOM 1808 C C . PRO A 1 236 ? -1.006 -10.677 20.770 1.00 84.8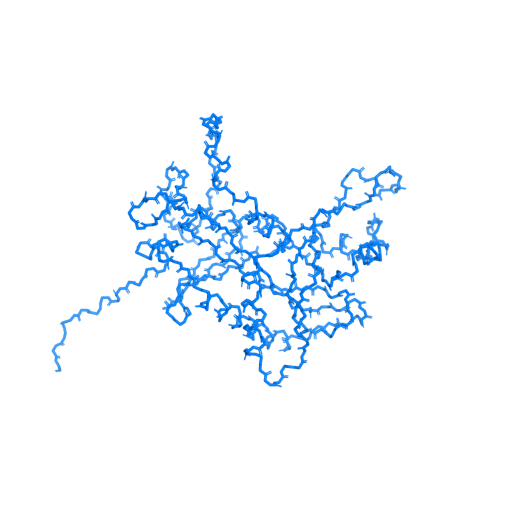1 236 PRO A C 1
ATOM 1810 O O . PRO A 1 236 ? -1.595 -11.246 19.834 1.00 84.81 236 PRO A O 1
ATOM 1813 N N . PRO A 1 237 ? -0.961 -9.347 20.878 1.00 89.06 237 PRO A N 1
ATOM 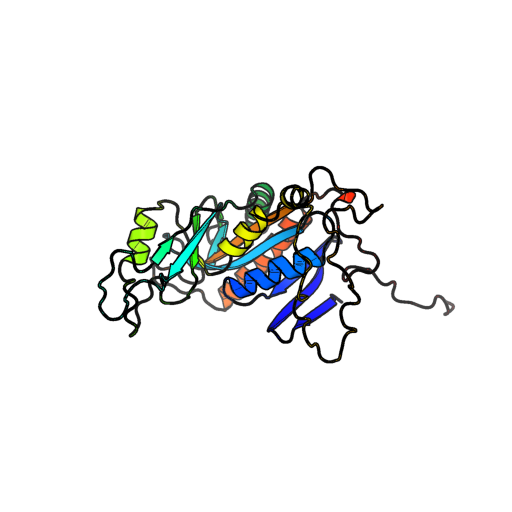1814 C CA . PRO A 1 237 ? -1.515 -8.510 19.844 1.00 89.06 237 PRO A CA 1
ATOM 1815 C C . PRO A 1 237 ? -0.830 -8.757 18.506 1.00 89.06 237 PRO A C 1
ATOM 1817 O O . PRO A 1 237 ? 0.318 -9.199 18.430 1.00 89.06 237 PRO A O 1
ATOM 1820 N N . ARG A 1 238 ? -1.539 -8.431 17.431 1.00 92.06 238 ARG A N 1
ATOM 1821 C CA . ARG A 1 238 ? -1.024 -8.522 16.059 1.00 92.06 238 ARG A CA 1
ATOM 1822 C C . ARG A 1 238 ? -1.371 -7.280 15.257 1.00 92.06 238 ARG A C 1
ATOM 1824 O O . ARG A 1 238 ? -2.321 -6.563 15.571 1.00 92.06 238 ARG A O 1
ATOM 1831 N N . ILE A 1 239 ? -0.624 -7.075 14.180 1.00 96.12 239 ILE A N 1
ATOM 1832 C CA . ILE A 1 239 ? -1.010 -6.159 13.112 1.00 96.12 239 ILE A CA 1
ATOM 1833 C C . ILE A 1 239 ? -1.646 -7.006 12.010 1.00 96.12 239 ILE A C 1
ATOM 1835 O O . ILE A 1 239 ? -1.017 -7.916 11.472 1.00 96.12 239 ILE A O 1
ATOM 1839 N N . ARG A 1 240 ? -2.903 -6.725 11.677 1.00 97.19 240 ARG A N 1
ATOM 1840 C CA . ARG A 1 240 ? -3.595 -7.320 10.532 1.00 97.19 240 ARG A CA 1
ATOM 1841 C C . ARG A 1 240 ? -3.586 -6.316 9.398 1.00 97.19 240 ARG A C 1
ATOM 1843 O O . ARG A 1 240 ? -4.050 -5.194 9.585 1.00 97.19 240 ARG A O 1
ATOM 1850 N N . ALA A 1 241 ? -3.081 -6.706 8.236 1.00 98.50 241 ALA A N 1
ATOM 1851 C CA . ALA A 1 241 ? -2.946 -5.795 7.110 1.00 98.50 241 ALA A CA 1
ATOM 1852 C C . ALA A 1 241 ? -3.493 -6.400 5.814 1.00 98.50 241 ALA A C 1
ATOM 1854 O O . ALA A 1 241 ? -3.229 -7.560 5.498 1.00 98.50 241 ALA A O 1
ATOM 1855 N N . ALA A 1 242 ? -4.225 -5.591 5.053 1.00 98.69 242 ALA A N 1
ATOM 1856 C CA . ALA A 1 242 ? -4.645 -5.883 3.685 1.00 98.69 242 ALA A CA 1
ATOM 1857 C C . ALA A 1 242 ? -4.565 -4.613 2.821 1.00 98.69 242 ALA A C 1
ATOM 1859 O O . ALA A 1 242 ? -4.270 -3.523 3.320 1.00 98.69 242 ALA A O 1
ATOM 1860 N N . ALA A 1 243 ? -4.831 -4.742 1.522 1.00 98.69 243 ALA A N 1
ATOM 1861 C CA . ALA A 1 243 ? -4.843 -3.610 0.603 1.00 98.69 243 ALA A CA 1
ATOM 1862 C C . ALA A 1 243 ? -5.982 -3.709 -0.416 1.00 98.69 243 ALA A C 1
ATOM 1864 O O . ALA A 1 243 ? -6.318 -4.800 -0.863 1.00 98.69 243 ALA A O 1
ATOM 1865 N N . ALA A 1 244 ? -6.525 -2.561 -0.816 1.00 98.56 244 ALA A N 1
ATOM 1866 C CA . ALA A 1 244 ? -7.325 -2.382 -2.021 1.00 98.56 244 ALA A CA 1
ATOM 1867 C C . ALA A 1 244 ? -6.637 -1.347 -2.915 1.00 98.56 244 ALA A C 1
ATOM 1869 O O . ALA A 1 244 ? -6.223 -0.279 -2.456 1.00 98.56 244 ALA A O 1
ATOM 1870 N N . GLN A 1 245 ? -6.508 -1.675 -4.194 1.00 98.19 245 GLN A N 1
ATOM 1871 C CA . GLN A 1 245 ? -5.714 -0.917 -5.146 1.00 98.19 245 GLN A CA 1
ATOM 1872 C C . GLN A 1 245 ? -6.560 -0.548 -6.359 1.00 98.19 245 GLN A C 1
ATOM 1874 O O . GLN A 1 245 ? -7.075 -1.417 -7.056 1.00 98.19 245 GLN A O 1
ATOM 1879 N N . MET A 1 246 ? -6.708 0.743 -6.621 1.00 98.25 246 MET A N 1
ATOM 1880 C CA . MET A 1 246 ? -7.427 1.249 -7.786 1.00 98.25 246 MET A CA 1
ATOM 1881 C C . MET A 1 246 ? -6.479 1.280 -8.986 1.00 98.25 246 MET A C 1
ATOM 1883 O O . MET A 1 246 ? -5.404 1.878 -8.914 1.00 98.25 246 MET A O 1
ATOM 1887 N N . VAL A 1 247 ? -6.848 0.637 -10.091 1.00 98.00 247 VAL A N 1
ATOM 1888 C CA . VAL A 1 247 ? -6.041 0.624 -11.319 1.00 98.00 247 VAL A CA 1
ATOM 1889 C C . VAL A 1 247 ? -6.170 1.979 -12.004 1.00 98.00 247 VAL A C 1
ATOM 1891 O O . VAL A 1 247 ? -7.182 2.262 -12.636 1.00 98.00 247 VAL A O 1
ATOM 1894 N N . PHE A 1 248 ? -5.160 2.836 -11.875 1.00 96.62 248 PHE A N 1
ATOM 1895 C CA . PHE A 1 248 ? -5.175 4.165 -12.500 1.00 96.62 248 PHE A CA 1
ATOM 1896 C C . PHE A 1 248 ? -4.587 4.153 -13.907 1.00 96.62 248 PHE A C 1
ATOM 1898 O O . PHE A 1 248 ? -4.983 4.957 -14.744 1.00 96.62 248 PHE A O 1
ATOM 1905 N N . ALA A 1 249 ? -3.666 3.228 -14.171 1.00 93.12 249 ALA A N 1
ATOM 1906 C CA . ALA A 1 249 ? -3.045 3.051 -15.473 1.00 93.12 249 ALA A CA 1
ATOM 1907 C C . ALA A 1 249 ? -3.034 1.571 -15.845 1.00 93.12 249 ALA A C 1
ATOM 1909 O O . ALA A 1 249 ? -2.651 0.739 -15.021 1.00 93.12 249 ALA A O 1
ATOM 1910 N N . SER A 1 250 ? -3.398 1.244 -17.080 1.00 90.44 250 SER A N 1
ATOM 1911 C CA . SER A 1 250 ? -3.268 -0.113 -17.613 1.00 90.44 250 SER A CA 1
ATOM 1912 C C . SER A 1 250 ? -2.013 -0.222 -18.470 1.00 90.44 250 SER A C 1
ATOM 1914 O O . SER A 1 250 ? -1.799 0.592 -19.365 1.00 90.44 250 SER A O 1
ATOM 1916 N N . ARG A 1 251 ? -1.165 -1.232 -18.235 1.00 84.75 251 ARG A N 1
ATOM 1917 C CA . ARG A 1 251 ? -0.031 -1.506 -19.132 1.00 84.75 251 ARG A CA 1
ATOM 1918 C C . ARG A 1 251 ? -0.436 -2.258 -20.398 1.00 84.75 251 ARG A C 1
ATOM 1920 O O . ARG A 1 251 ? 0.284 -2.143 -21.384 1.00 84.75 251 ARG A O 1
ATOM 1927 N N . THR A 1 252 ? -1.543 -3.004 -20.383 1.00 83.31 252 THR A N 1
ATOM 1928 C CA . THR A 1 252 ? -2.004 -3.763 -21.557 1.00 83.31 252 THR A CA 1
ATOM 1929 C C . THR A 1 252 ? -2.653 -2.846 -22.586 1.00 83.31 252 THR A C 1
ATOM 1931 O O . THR A 1 252 ? -2.328 -2.940 -23.766 1.00 83.31 252 THR A O 1
ATOM 1934 N N . SER A 1 253 ? -3.515 -1.926 -22.142 1.00 85.06 253 SER A N 1
ATOM 1935 C CA . SER A 1 253 ? -4.228 -0.998 -23.026 1.00 85.06 253 SER A CA 1
ATOM 1936 C C . SER A 1 253 ? -3.588 0.387 -23.133 1.00 85.06 253 SER A C 1
ATOM 1938 O O . SER A 1 253 ? -3.924 1.132 -24.044 1.00 85.06 253 SER A O 1
ATOM 1940 N N . GLN A 1 254 ? -2.654 0.736 -22.236 1.00 86.06 254 GLN A N 1
ATOM 1941 C CA . GLN A 1 254 ? -2.089 2.089 -22.082 1.00 86.06 254 GLN A CA 1
ATOM 1942 C C . GLN A 1 254 ? -3.103 3.165 -21.659 1.00 86.06 254 GLN A C 1
ATOM 1944 O O . GLN A 1 254 ? -2.775 4.353 -21.662 1.00 86.06 254 GLN A O 1
ATOM 1949 N N . ASP A 1 255 ? -4.304 2.763 -21.239 1.00 89.06 255 ASP A N 1
ATOM 1950 C CA . ASP A 1 255 ? -5.322 3.688 -20.752 1.00 89.06 255 ASP A CA 1
ATOM 1951 C C . ASP A 1 255 ? -4.936 4.302 -19.406 1.00 89.06 255 ASP A C 1
ATOM 1953 O O . ASP A 1 255 ? -4.228 3.700 -18.586 1.00 89.06 255 ASP A O 1
ATOM 1957 N N . PHE A 1 256 ? -5.484 5.491 -19.158 1.00 93.56 256 PHE A N 1
ATOM 1958 C CA . PHE A 1 256 ? -5.377 6.197 -17.892 1.00 93.56 256 PHE A CA 1
ATOM 1959 C C . PHE A 1 256 ? -6.758 6.651 -17.429 1.00 93.56 256 PHE A C 1
ATOM 1961 O O . PHE A 1 256 ? -7.576 7.099 -18.231 1.00 93.56 256 PHE A O 1
ATOM 1968 N N . ILE A 1 257 ? -7.013 6.533 -16.131 1.00 93.12 257 ILE A N 1
ATOM 1969 C CA . ILE A 1 257 ? -8.300 6.884 -15.536 1.00 93.12 257 ILE A CA 1
ATOM 1970 C C . ILE A 1 257 ? -8.555 8.398 -15.571 1.00 93.12 257 ILE A C 1
ATOM 1972 O O . ILE A 1 257 ? -7.643 9.197 -15.337 1.00 93.12 257 ILE A O 1
ATOM 1976 N N . SER A 1 258 ? -9.794 8.818 -15.836 1.00 93.44 258 SER A N 1
ATOM 1977 C CA . SER A 1 258 ? -10.146 10.242 -15.793 1.00 93.44 258 SER A CA 1
ATOM 1978 C C . SER A 1 258 ? -10.285 10.759 -14.350 1.00 93.44 258 SER A C 1
ATOM 1980 O O . SER A 1 258 ? -10.662 10.002 -13.453 1.00 93.44 258 SER A O 1
ATOM 1982 N N . PRO A 1 259 ? -10.063 12.062 -14.085 1.00 93.75 259 PRO A N 1
ATOM 1983 C CA . PRO A 1 259 ? -10.248 12.634 -12.746 1.00 93.75 259 PRO A CA 1
ATOM 1984 C C . PRO A 1 259 ? -11.658 12.431 -12.163 1.00 93.75 259 PRO A C 1
ATOM 1986 O O . PRO A 1 259 ? -11.819 12.261 -10.956 1.00 93.75 259 PRO A O 1
ATOM 1989 N N . GLN A 1 260 ? -12.690 12.436 -13.010 1.00 92.38 260 GLN A N 1
ATOM 1990 C CA . GLN A 1 260 ? -14.075 12.206 -12.595 1.00 92.38 260 GLN A CA 1
ATOM 1991 C C . GLN A 1 260 ? -14.303 10.753 -12.154 1.00 92.38 260 GLN A C 1
ATOM 1993 O O . GLN A 1 260 ? -14.983 10.505 -11.152 1.00 92.38 260 GLN A O 1
ATOM 1998 N N . GLU A 1 261 ? -13.719 9.792 -12.874 1.00 92.88 261 GLU A N 1
ATOM 1999 C CA . GLU A 1 261 ? -13.743 8.379 -12.486 1.00 92.88 261 GLU A CA 1
ATOM 2000 C C . GLU A 1 261 ? -12.957 8.149 -11.193 1.00 92.88 261 GLU A C 1
ATOM 2002 O O . GLU A 1 261 ? -13.457 7.447 -10.316 1.00 92.88 261 GLU A O 1
ATOM 2007 N N . VAL A 1 262 ? -11.798 8.801 -11.025 1.00 95.12 262 VAL A N 1
ATOM 2008 C CA . VAL A 1 262 ? -11.013 8.762 -9.777 1.00 95.12 262 VAL A CA 1
ATOM 2009 C C . VAL A 1 262 ? -11.872 9.174 -8.589 1.00 95.12 262 VAL A C 1
ATOM 2011 O O . VAL A 1 262 ? -12.033 8.379 -7.669 1.00 95.12 262 VAL A O 1
ATOM 2014 N N . ALA A 1 263 ? -12.502 10.351 -8.633 1.00 95.25 263 ALA A N 1
ATOM 2015 C CA . ALA A 1 263 ? -13.327 10.834 -7.522 1.00 95.25 263 ALA A CA 1
ATOM 2016 C C . ALA A 1 263 ? -14.479 9.869 -7.181 1.00 95.25 263 ALA A C 1
ATOM 2018 O O . ALA A 1 263 ? -14.804 9.647 -6.013 1.00 95.25 263 ALA A O 1
ATOM 2019 N N . THR A 1 264 ? -15.090 9.270 -8.206 1.00 95.56 264 THR A N 1
ATOM 2020 C CA . THR A 1 264 ? -16.193 8.315 -8.042 1.00 95.56 264 THR A CA 1
ATOM 2021 C C . THR A 1 264 ? -15.721 7.016 -7.389 1.00 95.56 264 THR A C 1
ATOM 2023 O O . THR A 1 264 ? -16.368 6.506 -6.469 1.00 95.56 264 THR A O 1
ATOM 2026 N N . ILE A 1 265 ? -14.590 6.481 -7.848 1.00 96.81 265 ILE A N 1
ATOM 2027 C CA . ILE A 1 265 ? -14.042 5.221 -7.350 1.00 96.81 265 ILE A CA 1
ATOM 2028 C C . ILE A 1 265 ? -13.464 5.417 -5.954 1.00 96.81 265 ILE A C 1
ATOM 2030 O O . ILE A 1 265 ? -13.795 4.623 -5.085 1.00 96.81 265 ILE A O 1
ATOM 2034 N N . GLU A 1 266 ? -12.725 6.497 -5.694 1.00 97.31 266 GLU A N 1
ATOM 2035 C CA . GLU A 1 266 ? -12.207 6.835 -4.363 1.00 97.31 266 GLU A CA 1
ATOM 2036 C C . GLU A 1 266 ? -13.325 6.941 -3.324 1.00 97.31 266 GLU A C 1
ATOM 2038 O O . GLU A 1 266 ? -13.210 6.384 -2.229 1.00 97.31 266 GLU A O 1
ATOM 2043 N N . ALA A 1 267 ? -14.439 7.598 -3.666 1.00 97.44 267 ALA A N 1
ATOM 2044 C CA . ALA A 1 267 ? -15.592 7.703 -2.777 1.00 97.44 267 ALA A CA 1
ATOM 2045 C C . ALA A 1 267 ? -16.205 6.326 -2.466 1.00 97.44 267 ALA A C 1
ATOM 2047 O O . ALA A 1 267 ? -16.528 6.028 -1.310 1.00 97.44 267 ALA A O 1
ATOM 2048 N N . TRP A 1 268 ? -16.348 5.468 -3.480 1.00 98.19 268 TRP A N 1
ATOM 2049 C CA . TRP A 1 268 ? -16.859 4.111 -3.298 1.00 98.19 268 TRP A CA 1
ATOM 2050 C C . TRP A 1 268 ? -15.896 3.241 -2.484 1.00 98.19 268 TRP A C 1
ATOM 2052 O O . TRP A 1 268 ? -16.301 2.666 -1.472 1.00 98.19 268 TRP A O 1
ATOM 2062 N N . THR A 1 269 ? -14.632 3.145 -2.889 1.00 98.50 269 THR A N 1
ATOM 2063 C CA . THR A 1 269 ? -13.647 2.281 -2.236 1.00 98.50 269 THR A CA 1
ATOM 2064 C C . THR A 1 269 ? -13.321 2.770 -0.834 1.00 98.50 269 THR A C 1
ATOM 2066 O O . THR A 1 269 ? -13.189 1.951 0.069 1.00 98.50 269 THR A O 1
ATOM 2069 N N . GLY A 1 270 ? -13.272 4.086 -0.609 1.00 98.38 270 GLY A N 1
ATOM 2070 C CA . GLY A 1 270 ? -13.119 4.673 0.722 1.00 98.38 270 GLY A CA 1
ATOM 2071 C C . GLY A 1 270 ? -14.251 4.249 1.652 1.00 98.38 270 GLY A C 1
ATOM 2072 O O . GLY A 1 270 ? -14.002 3.742 2.747 1.00 98.38 270 GLY A O 1
ATOM 2073 N N . ARG A 1 271 ? -15.505 4.344 1.188 1.00 98.38 271 ARG A N 1
ATOM 2074 C CA . ARG A 1 271 ? -16.657 3.826 1.938 1.00 98.38 271 ARG A CA 1
ATOM 2075 C C . ARG A 1 271 ? -16.557 2.317 2.164 1.00 98.38 271 ARG A C 1
ATOM 2077 O O . ARG A 1 271 ? -16.816 1.867 3.274 1.00 98.38 271 ARG A O 1
ATOM 2084 N N . ALA A 1 272 ? -16.187 1.541 1.149 1.00 98.56 272 ALA A N 1
ATOM 2085 C CA . ALA A 1 272 ? -16.062 0.090 1.263 1.00 98.56 272 ALA A CA 1
ATOM 2086 C C . ALA A 1 272 ? -15.020 -0.320 2.314 1.00 98.56 272 ALA A C 1
ATOM 2088 O O . ALA A 1 272 ? -15.264 -1.234 3.100 1.00 98.56 272 ALA A O 1
ATOM 2089 N N . VAL A 1 273 ? -13.881 0.373 2.366 1.00 98.69 273 VAL A N 1
ATOM 2090 C CA . VAL A 1 273 ? -12.839 0.146 3.375 1.00 98.69 273 VAL A CA 1
ATOM 2091 C C . VAL A 1 273 ? -13.363 0.453 4.775 1.00 98.69 273 VAL A C 1
ATOM 2093 O O . VAL A 1 273 ? -13.192 -0.368 5.671 1.00 98.69 273 VAL A O 1
ATOM 2096 N N . LEU A 1 274 ? -14.058 1.580 4.962 1.00 98.38 274 LEU A N 1
ATOM 2097 C CA . LEU A 1 274 ? -14.673 1.917 6.249 1.00 98.38 274 LEU A CA 1
ATOM 2098 C C . LEU A 1 274 ? -15.696 0.858 6.681 1.00 98.38 274 LEU A C 1
ATOM 2100 O O . LEU A 1 274 ? -15.640 0.386 7.810 1.00 98.38 274 LEU A O 1
ATOM 2104 N N . GLU A 1 275 ? -16.586 0.443 5.778 1.00 98.25 275 GLU A N 1
ATOM 2105 C CA . GLU A 1 275 ? -17.581 -0.613 6.019 1.00 98.25 275 GLU A CA 1
ATOM 2106 C C . GLU A 1 275 ? -16.927 -1.966 6.356 1.00 98.25 275 GLU A C 1
ATOM 2108 O O . GLU A 1 275 ? -17.420 -2.689 7.221 1.00 98.25 275 GLU A O 1
ATOM 2113 N N . ALA A 1 276 ? -15.793 -2.297 5.725 1.00 98.19 276 ALA A N 1
ATOM 2114 C CA . ALA A 1 276 ? -15.034 -3.504 6.039 1.00 98.19 276 ALA A CA 1
ATOM 2115 C C . ALA A 1 276 ? -14.422 -3.426 7.443 1.00 98.19 276 ALA A C 1
ATOM 2117 O O . ALA A 1 276 ? -14.599 -4.351 8.229 1.00 98.19 276 ALA A O 1
ATOM 2118 N N . LEU A 1 277 ? -13.749 -2.318 7.770 1.00 97.25 277 LEU A N 1
ATOM 2119 C CA . LEU A 1 277 ? -13.088 -2.119 9.061 1.00 97.25 277 LEU A CA 1
ATOM 2120 C C . LEU A 1 277 ? -14.078 -2.175 10.226 1.00 97.25 277 LEU A C 1
ATOM 2122 O O . LEU A 1 277 ? -13.838 -2.897 11.187 1.00 97.25 277 LEU A O 1
ATOM 2126 N N . VAL A 1 278 ? -15.211 -1.472 10.132 1.00 95.56 278 VAL A N 1
ATOM 2127 C CA . VAL A 1 278 ? -16.215 -1.466 11.215 1.00 95.56 278 VAL A CA 1
ATOM 2128 C C . VAL A 1 278 ? -17.018 -2.764 11.301 1.00 95.56 278 VAL A C 1
ATOM 2130 O O . VAL A 1 278 ? -17.655 -3.024 12.316 1.00 95.56 278 VAL A O 1
ATOM 2133 N N . GLY A 1 279 ? -17.011 -3.572 10.237 1.00 94.06 279 GLY A N 1
ATOM 2134 C CA . GLY A 1 279 ? -17.631 -4.895 10.209 1.00 94.06 279 GLY A CA 1
ATOM 2135 C C . GLY A 1 279 ? -16.757 -6.006 10.799 1.00 94.06 279 GLY A C 1
ATOM 2136 O O . GLY A 1 279 ? -17.250 -7.120 10.987 1.00 94.06 279 GLY A O 1
ATOM 2137 N N . LEU A 1 280 ? -15.478 -5.737 11.079 1.00 94.12 280 LEU A N 1
ATOM 2138 C CA . LEU A 1 280 ? -14.577 -6.687 11.726 1.00 94.12 280 LEU A CA 1
ATOM 2139 C C . LEU A 1 280 ? -14.817 -6.690 13.237 1.00 94.12 280 LEU A C 1
ATOM 2141 O O . LEU A 1 280 ? -14.659 -5.674 13.908 1.00 94.12 280 LEU A O 1
ATOM 2145 N N . ALA A 1 281 ? -15.154 -7.857 13.783 1.00 88.88 281 ALA A N 1
ATOM 2146 C CA . ALA A 1 281 ? -15.224 -8.039 15.225 1.00 88.88 281 ALA A CA 1
ATOM 2147 C C . ALA A 1 281 ? -13.804 -8.089 15.813 1.00 88.88 281 ALA A C 1
ATOM 2149 O O . ALA A 1 281 ? -12.986 -8.924 15.416 1.00 88.88 281 ALA A O 1
ATOM 2150 N N . ILE A 1 282 ? -13.530 -7.197 16.763 1.00 89.31 282 ILE A N 1
ATOM 2151 C CA . ILE A 1 282 ? -12.321 -7.195 17.587 1.00 89.31 282 ILE A CA 1
ATOM 2152 C C . ILE A 1 282 ? -12.782 -7.340 19.035 1.00 89.31 282 ILE A C 1
ATOM 2154 O O . ILE A 1 282 ? -13.698 -6.638 19.464 1.00 89.31 282 ILE A O 1
ATOM 2158 N N . GLU A 1 283 ? -12.171 -8.270 19.766 1.00 89.25 283 GLU A N 1
ATOM 2159 C CA . GLU A 1 283 ? -12.493 -8.487 21.177 1.00 89.25 283 GLU A CA 1
ATOM 2160 C C . GLU A 1 283 ? -12.222 -7.209 21.994 1.00 89.25 283 GLU A C 1
ATOM 2162 O O . GLU A 1 283 ? -11.208 -6.547 21.750 1.00 89.25 283 GLU A O 1
ATOM 2167 N N . PRO A 1 284 ? -13.090 -6.836 22.954 1.00 87.56 284 PRO A N 1
ATOM 2168 C CA . PRO A 1 284 ? -12.966 -5.567 23.675 1.00 87.56 284 PRO A CA 1
ATOM 2169 C C . PRO A 1 284 ? -11.633 -5.354 24.404 1.00 87.56 284 PRO A C 1
ATOM 2171 O O . PRO A 1 284 ? -11.152 -4.228 24.476 1.00 87.56 284 PRO A O 1
ATOM 2174 N N . ASP A 1 285 ? -11.016 -6.416 24.920 1.00 87.06 285 ASP A N 1
ATOM 2175 C CA . ASP A 1 285 ? -9.704 -6.385 25.584 1.00 87.06 285 ASP A CA 1
ATOM 2176 C C . ASP A 1 285 ? -8.537 -6.177 24.603 1.00 87.06 285 ASP A C 1
ATOM 2178 O O . ASP A 1 285 ? -7.432 -5.812 25.003 1.00 87.06 285 ASP A O 1
ATOM 2182 N N . ARG A 1 286 ? -8.785 -6.370 23.303 1.00 89.88 286 ARG A N 1
ATOM 2183 C CA . ARG A 1 286 ? -7.830 -6.143 22.211 1.00 89.88 286 ARG A CA 1
ATOM 2184 C C . ARG A 1 286 ? -8.018 -4.783 21.540 1.00 89.88 286 ARG A C 1
ATOM 2186 O O . ARG A 1 286 ? -7.323 -4.517 20.562 1.00 89.88 286 ARG A O 1
ATOM 2193 N N . LEU A 1 287 ? -8.933 -3.944 22.026 1.00 89.50 287 LEU A N 1
ATOM 2194 C CA . LEU A 1 287 ? -9.099 -2.565 21.572 1.00 89.50 287 LEU A CA 1
ATOM 2195 C C . LEU A 1 287 ? -8.219 -1.617 22.395 1.00 89.50 287 LEU A C 1
ATOM 2197 O O . LEU A 1 287 ? -7.977 -1.830 23.583 1.00 89.50 287 LEU A O 1
ATOM 2201 N N . HIS A 1 288 ? -7.763 -0.541 21.759 1.00 89.75 288 HIS A N 1
ATOM 2202 C CA . HIS A 1 288 ? -7.131 0.570 22.463 1.00 89.75 288 HIS A CA 1
ATOM 2203 C C . HIS A 1 288 ? -8.176 1.340 23.289 1.00 89.75 288 HIS A C 1
ATOM 2205 O O . HIS A 1 288 ? -9.329 1.475 22.869 1.00 89.75 288 HIS A O 1
ATOM 2211 N N . GLU A 1 289 ? -7.783 1.841 24.462 1.00 88.25 289 GLU A N 1
ATOM 2212 C CA . GLU A 1 289 ? -8.686 2.592 25.335 1.00 88.25 289 GLU A CA 1
ATOM 2213 C C . GLU A 1 289 ? -9.060 3.931 24.693 1.00 88.25 289 GLU A C 1
ATOM 2215 O O . GLU A 1 289 ? -8.210 4.693 24.243 1.00 88.25 289 GLU A O 1
ATOM 2220 N N . GLU A 1 290 ? -10.358 4.232 24.644 1.00 88.69 290 GLU A N 1
ATOM 2221 C CA . GLU A 1 290 ? -10.811 5.491 24.056 1.00 88.69 290 GLU A CA 1
ATOM 2222 C C . GLU A 1 290 ? -10.531 6.685 24.974 1.00 88.69 290 GLU A C 1
ATOM 2224 O O . GLU A 1 290 ? -10.228 7.774 24.489 1.00 88.69 290 GLU A O 1
ATOM 2229 N N . LYS A 1 291 ? -10.634 6.495 26.292 1.00 87.38 291 LYS A N 1
ATOM 2230 C CA . LYS A 1 291 ? -10.426 7.545 27.292 1.00 87.38 291 LYS A CA 1
ATOM 2231 C C . LYS A 1 291 ? -8.982 8.047 27.244 1.00 87.38 291 LYS A C 1
ATOM 2233 O O . LYS A 1 291 ? -8.048 7.257 27.252 1.00 87.38 291 LYS A O 1
ATOM 2238 N N . GLY A 1 292 ? -8.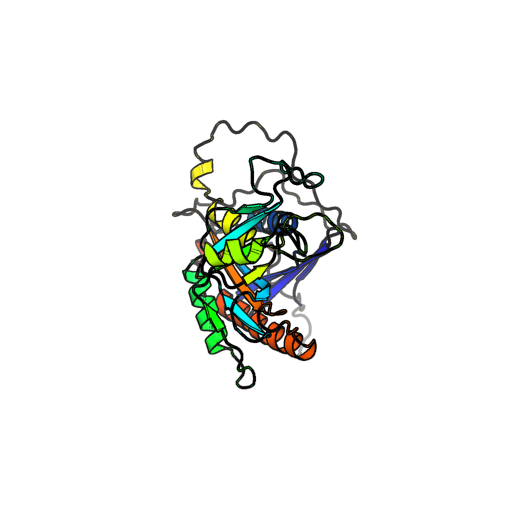797 9.365 27.196 1.00 84.88 292 GLY A N 1
ATOM 2239 C CA . GLY A 1 292 ? -7.476 9.986 27.055 1.00 84.88 292 GLY A CA 1
ATOM 2240 C C . GLY A 1 292 ? -6.802 9.809 25.685 1.00 84.88 292 GLY A C 1
ATOM 2241 O O . GLY A 1 292 ? -5.708 10.334 25.488 1.00 84.88 292 GLY A O 1
ATOM 2242 N N . SER A 1 293 ? -7.438 9.122 24.730 1.00 89.12 293 SER A N 1
ATOM 2243 C CA . SER A 1 293 ? -6.932 8.966 23.362 1.00 89.12 293 SER A CA 1
ATOM 2244 C C . SER A 1 293 ? -7.488 10.038 22.415 1.00 89.12 293 SER A C 1
ATOM 2246 O O . SER A 1 293 ? -8.416 10.784 22.734 1.00 89.12 293 SER A O 1
ATOM 2248 N N . VAL A 1 294 ? -6.987 10.057 21.179 1.00 88.81 294 VAL A N 1
ATOM 2249 C CA . VAL A 1 294 ? -7.533 10.883 20.084 1.00 88.81 294 VAL A CA 1
ATOM 2250 C C . VAL A 1 294 ? -8.959 10.490 19.656 1.00 88.81 294 VAL A C 1
ATOM 2252 O O . VAL A 1 294 ? -9.584 11.224 18.890 1.00 88.81 294 VAL A O 1
ATOM 2255 N N . TRP A 1 295 ? -9.487 9.361 20.144 1.00 91.38 295 TRP A N 1
ATOM 2256 C CA . TRP A 1 295 ? -10.867 8.913 19.922 1.00 91.38 295 TRP A CA 1
ATOM 2257 C C . TRP A 1 295 ? -11.825 9.246 21.077 1.00 91.38 295 TRP A C 1
ATOM 2259 O O . TRP A 1 295 ? -13.025 8.961 20.962 1.00 91.38 295 TRP A O 1
ATOM 2269 N N . GLU A 1 296 ? -11.334 9.850 22.166 1.00 89.69 296 GLU A N 1
ATOM 2270 C CA . GLU A 1 296 ? -12.153 10.215 23.323 1.00 89.69 296 GLU A CA 1
ATOM 2271 C C . GLU A 1 296 ? -13.305 11.149 22.919 1.00 89.69 296 GLU A C 1
ATOM 2273 O O . GLU A 1 296 ? -13.102 12.212 22.324 1.00 89.69 296 GLU A O 1
ATOM 2278 N N . ILE A 1 297 ? -14.539 10.777 23.280 1.00 83.19 297 ILE A N 1
ATOM 2279 C CA . ILE A 1 297 ? -15.683 11.684 23.168 1.00 83.19 297 ILE A CA 1
ATOM 2280 C C . ILE A 1 297 ? -15.629 12.635 24.358 1.00 83.19 297 ILE A C 1
ATOM 2282 O O . ILE A 1 297 ? -16.026 12.288 25.469 1.00 83.19 297 ILE A O 1
ATOM 2286 N N . LYS A 1 298 ? -15.172 13.863 24.120 1.00 78.12 298 LYS A N 1
ATOM 2287 C CA . LYS A 1 298 ? -15.347 14.940 25.093 1.00 78.12 298 LYS A CA 1
ATOM 2288 C C . LYS A 1 298 ? -16.820 15.330 25.088 1.00 78.12 298 LYS A C 1
ATOM 2290 O O . LYS A 1 298 ? -17.354 15.713 24.050 1.00 78.12 298 LYS A O 1
ATOM 2295 N N . SER A 1 299 ? -17.490 15.200 26.230 1.00 67.69 299 SER A N 1
ATOM 2296 C CA . SER A 1 299 ? -18.802 15.810 26.418 1.00 67.69 299 SER A CA 1
ATOM 2297 C C . SER A 1 299 ? -18.631 17.314 26.231 1.00 67.69 299 SER A C 1
ATOM 2299 O O . SER A 1 299 ? -17.957 17.951 27.042 1.00 67.69 299 SER A O 1
ATOM 2301 N N . ASP A 1 300 ? -19.194 17.876 25.160 1.00 54.72 300 ASP A N 1
ATOM 2302 C CA . ASP A 1 300 ? -19.324 19.325 25.041 1.00 54.72 300 ASP A CA 1
ATOM 2303 C C . ASP A 1 300 ? -20.027 19.799 26.313 1.00 54.72 300 ASP A C 1
ATOM 2305 O O . ASP A 1 300 ? -21.164 19.398 26.572 1.00 54.72 300 ASP A O 1
ATOM 2309 N N . GLY A 1 301 ? -19.337 20.591 27.133 1.00 46.25 301 GLY A N 1
ATOM 2310 C CA . GLY A 1 301 ? -19.888 21.193 28.340 1.00 46.25 301 GLY A CA 1
ATOM 2311 C C . GLY A 1 301 ? -20.993 22.181 27.987 1.00 46.25 301 GLY A C 1
ATOM 2312 O O . GLY A 1 301 ? -20.795 23.390 28.056 1.00 46.25 301 GLY A O 1
ATOM 2313 N N . ARG A 1 302 ? -22.164 21.677 27.588 1.00 41.72 302 ARG A N 1
ATOM 2314 C CA . ARG A 1 302 ? -23.405 22.435 27.672 1.00 41.72 302 ARG A CA 1
ATOM 2315 C C . ARG A 1 302 ? -23.769 22.467 29.141 1.00 41.72 302 ARG A C 1
ATOM 2317 O O . ARG A 1 302 ? -24.292 21.505 29.687 1.00 41.72 302 ARG A O 1
ATOM 2324 N N . ASP A 1 303 ? -23.397 23.579 29.745 1.00 39.47 303 ASP A N 1
ATOM 2325 C CA . ASP A 1 303 ? -23.877 24.052 31.027 1.00 39.47 303 ASP A CA 1
ATOM 2326 C C . ASP A 1 303 ? -25.401 23.826 31.115 1.00 39.47 303 ASP A C 1
ATOM 2328 O O . ASP A 1 303 ? -26.170 24.385 30.330 1.00 39.47 303 ASP A O 1
ATOM 2332 N N . GLU A 1 304 ? -25.846 22.971 32.040 1.00 38.69 304 GLU A N 1
ATOM 2333 C CA . GLU A 1 304 ? -27.262 22.712 32.350 1.00 38.69 304 GLU A CA 1
ATOM 2334 C C . GLU A 1 304 ? -27.913 23.900 33.094 1.00 38.69 304 GLU A C 1
ATOM 2336 O O . GLU A 1 304 ? -28.798 23.732 33.932 1.00 38.69 304 GLU A O 1
ATOM 2341 N N . THR A 1 305 ? -27.500 25.134 32.797 1.00 40.66 305 THR A N 1
ATOM 2342 C CA . THR A 1 305 ? -27.985 26.349 33.458 1.00 40.66 305 THR A CA 1
ATOM 2343 C C . THR A 1 305 ? -28.582 27.350 32.471 1.00 40.66 305 THR A C 1
ATOM 2345 O O . THR A 1 305 ? -28.174 28.502 32.387 1.00 40.66 305 THR A O 1
ATOM 2348 N N . MET A 1 306 ? -29.649 26.961 31.770 1.00 28.64 306 MET A N 1
ATOM 2349 C CA . MET A 1 306 ? -30.694 27.934 31.426 1.00 28.64 306 MET A CA 1
ATOM 2350 C C . MET A 1 306 ? -32.092 27.323 31.593 1.00 28.64 306 MET A C 1
ATOM 2352 O O . MET A 1 306 ? -32.353 26.245 31.054 1.00 28.64 306 MET A O 1
ATOM 2356 N N . PRO A 1 307 ? -32.994 27.975 32.355 1.00 41.12 307 PRO A N 1
ATOM 2357 C CA . PRO A 1 307 ? -34.368 27.521 32.505 1.00 41.12 307 PRO A CA 1
ATOM 2358 C C . PRO A 1 307 ? -35.168 27.714 31.207 1.00 41.12 307 PRO A C 1
ATOM 2360 O O . PRO A 1 307 ? -34.865 28.590 30.401 1.00 41.12 307 PRO A O 1
ATOM 2363 N N . ARG A 1 308 ? -36.164 26.834 31.069 1.00 40.50 308 ARG A N 1
ATOM 2364 C CA . ARG A 1 308 ? -37.036 26.552 29.914 1.00 40.50 308 ARG A CA 1
ATOM 2365 C C . ARG A 1 308 ? -37.591 27.758 29.165 1.00 40.50 308 ARG A C 1
ATOM 2367 O O . ARG A 1 308 ? -38.041 28.707 29.842 1.00 40.50 308 ARG A O 1
#

Radius of gyration: 21.8 Å; chains: 1; bounding box: 66×44×56 Å

pLDDT: mean 87.48, std 17.05, range [28.64, 98.81]

Foldseek 3Di:
DWDWDAFPVGKIKTWEDDVNHTDIDIDQDFALVSLVCVLVVVLLQFAFAAEAEAEEAWAWPDPFDFQEKEWEQKEKEKEADPVQDLPVRDDPDDRIDIGDIFGAQPLLSVLLLVLLVVLPDPPDPGHYHYHAYEYAYRDPDQRVQHDDPRSSVRVCVSVVVCVVGVRYTTYGHRQNSNRVVQVPPQVVVVVVCPPDPPDPDDDDWTDDPVDDDTPPDPDRDPSQAFLPPRHGDVVTYTYHYIYMYGHQAYPVVRDGDDPVSVVVSCVRSVVSSSSSVVPDDDDNSSGGDCPPDSNPDDDPPPPPPDDD

Organism: Pycnoporus cinnabarinus (NCBI:txid5643)

Sequence (308 aa):
MPFTLTSERGFTTITGRYKGVPVSIISIGMGYPNADFFVREVRECLNGDMVVVRLGSCGGLIDVPVGSVVVPKASIAVTRNYDFDFVTGKSDEPPYRTSKPVLADSIVHDALVKSLKHTRPPTITTPIVDHTLNASADSFYSSQGRQTSFPDHNADLIDRLMSKHKDLATFEMETFHILHLASCWRPEAHEATKDAPPLSRDATAPSIYPAHPPSTQSDIPDVTTSAIGHQPLRPPPRIRAAAAQMVFASRTSQDFISPQEVATIEAWTGRAVLEALVGLAIEPDRLHEEKGSVWEIKSDGRDETMPR